Protein AF-A0AAW1GST8-F1 (afdb_monomer)

Sequence (208 aa):
MKLRLVRNPSISDKSVLWTASEDQGDGYTFISTTNDDGVVMDASQGYIRDGTIVSINSNVGTETEYWKLSRYGSPYRRLFCRASGRDGFYCVGIQDGKLILTRPVDGDRTQLWCKDSYEIGFVLVHVDTSKLVRYKGVQEQLELVNKPSCLDQSLLWTPSKRDDGILIRTLNNDNVVMDVAKGGIVEGVPVIIGQQSYSMSQTWFFSM

Structure (mmCIF, N/CA/C/O backbone):
data_AF-A0AAW1GST8-F1
#
_entry.id   AF-A0AAW1GST8-F1
#
loop_
_atom_site.group_PDB
_atom_site.id
_atom_site.type_symbol
_atom_site.label_atom_id
_atom_site.label_alt_id
_atom_site.label_comp_id
_atom_site.label_asym_id
_atom_site.label_entity_id
_atom_site.label_seq_id
_atom_site.pdbx_PDB_ins_code
_atom_site.Cartn_x
_atom_site.Cartn_y
_atom_site.Cartn_z
_atom_site.occupancy
_atom_site.B_iso_or_equiv
_atom_site.auth_seq_id
_atom_site.auth_comp_id
_atom_site.auth_asym_id
_atom_site.auth_atom_id
_atom_site.pdbx_PDB_model_num
ATOM 1 N N . MET A 1 1 ? 16.349 -4.196 -32.873 1.00 62.75 1 MET A N 1
ATOM 2 C CA . MET A 1 1 ? 16.448 -5.681 -32.728 1.00 62.75 1 MET A CA 1
ATOM 3 C C . MET A 1 1 ? 15.343 -6.163 -31.782 1.00 62.75 1 MET A C 1
ATOM 5 O O . MET A 1 1 ? 14.893 -5.364 -30.970 1.00 62.75 1 MET A O 1
ATOM 9 N N . LYS A 1 2 ? 14.822 -7.398 -31.904 1.00 67.12 2 LYS A N 1
ATOM 10 C CA . LYS A 1 2 ? 13.701 -7.868 -31.056 1.00 67.12 2 LYS A CA 1
ATOM 11 C C . LYS A 1 2 ? 14.207 -8.593 -29.808 1.00 67.12 2 LYS A C 1
ATOM 13 O O . LYS A 1 2 ? 15.079 -9.452 -29.912 1.00 67.12 2 LYS A O 1
ATOM 18 N N . LEU A 1 3 ? 13.618 -8.265 -28.660 1.00 82.50 3 LEU A N 1
ATOM 19 C CA . LEU A 1 3 ? 13.822 -8.981 -27.403 1.00 82.50 3 LEU A CA 1
ATOM 20 C C . LEU A 1 3 ? 13.270 -10.410 -27.501 1.00 82.50 3 LEU A C 1
ATOM 22 O O . LEU A 1 3 ? 12.277 -10.658 -28.189 1.00 82.50 3 LEU A O 1
ATOM 26 N N . ARG A 1 4 ? 13.902 -11.351 -26.796 1.00 83.25 4 ARG A N 1
ATOM 27 C CA . ARG A 1 4 ? 13.440 -12.741 -26.682 1.00 83.25 4 ARG A CA 1
ATOM 28 C C . ARG A 1 4 ? 13.554 -13.223 -25.245 1.00 83.25 4 ARG A C 1
ATOM 30 O O . ARG A 1 4 ? 14.445 -12.800 -24.516 1.00 83.25 4 ARG A O 1
ATOM 37 N N . LEU A 1 5 ? 12.694 -14.163 -24.869 1.00 82.12 5 LEU A N 1
ATOM 38 C CA . LEU A 1 5 ? 12.820 -14.864 -23.599 1.00 82.12 5 LEU A CA 1
ATOM 39 C C . LEU A 1 5 ? 13.920 -15.928 -23.703 1.00 82.12 5 LEU A C 1
ATOM 41 O O . LEU A 1 5 ? 13.911 -16.743 -24.626 1.00 82.12 5 LEU A O 1
ATOM 45 N N . VAL A 1 6 ? 14.829 -15.946 -22.733 1.00 85.12 6 VAL A N 1
ATOM 46 C CA . VAL A 1 6 ? 15.864 -16.976 -22.589 1.00 85.12 6 VAL A CA 1
ATOM 47 C C . VAL A 1 6 ? 15.597 -17.740 -21.293 1.00 85.12 6 VAL A C 1
ATOM 49 O O . VAL A 1 6 ? 15.391 -17.131 -20.246 1.00 85.12 6 VAL A O 1
ATOM 52 N N . ARG A 1 7 ? 15.556 -19.076 -21.353 1.00 83.06 7 ARG A N 1
ATOM 53 C CA . ARG A 1 7 ? 15.396 -19.939 -20.169 1.00 83.06 7 ARG A CA 1
ATOM 54 C C . ARG A 1 7 ? 16.754 -20.487 -19.745 1.00 83.06 7 ARG A C 1
ATOM 56 O O . ARG A 1 7 ? 17.487 -20.969 -20.599 1.00 83.06 7 ARG A O 1
ATOM 63 N N . ASN A 1 8 ? 17.034 -20.460 -18.440 1.00 83.19 8 ASN A N 1
ATOM 64 C CA . ASN A 1 8 ? 18.279 -20.944 -17.828 1.00 83.19 8 ASN A CA 1
ATOM 65 C C . ASN A 1 8 ? 19.551 -20.442 -18.544 1.00 83.19 8 ASN A C 1
ATOM 67 O O . ASN A 1 8 ? 20.350 -21.265 -18.999 1.00 83.19 8 ASN A O 1
ATOM 71 N N . PRO A 1 9 ? 19.739 -19.114 -18.685 1.00 86.25 9 PRO A N 1
ATOM 72 C CA . PRO A 1 9 ? 20.962 -18.579 -19.271 1.00 86.25 9 PRO A CA 1
ATOM 73 C C . PRO A 1 9 ? 22.175 -18.980 -18.424 1.00 86.25 9 PRO A C 1
ATOM 75 O O . PRO A 1 9 ? 22.091 -19.066 -17.195 1.00 86.25 9 PRO A O 1
ATOM 78 N N . SER A 1 10 ? 23.315 -19.224 -19.072 1.00 87.56 10 SER A N 1
ATOM 79 C CA . SER A 1 10 ? 24.570 -19.380 -18.342 1.00 87.56 10 SER A CA 1
ATOM 80 C C . SER A 1 10 ? 24.963 -18.048 -17.707 1.00 87.56 10 SER A C 1
ATOM 82 O O . SER A 1 10 ? 24.634 -16.979 -18.216 1.00 87.56 10 SER A O 1
ATOM 84 N N . ILE A 1 11 ? 25.747 -18.094 -16.629 1.00 75.44 11 ILE A N 1
ATOM 85 C CA . ILE A 1 11 ? 26.262 -16.877 -15.978 1.00 75.44 11 ILE A CA 1
ATOM 86 C C . ILE A 1 11 ? 27.151 -16.023 -16.907 1.00 75.44 11 ILE A C 1
ATOM 88 O O . ILE A 1 11 ? 27.398 -14.853 -16.638 1.00 75.44 11 ILE A O 1
ATOM 92 N N . SER A 1 12 ? 27.632 -16.608 -18.005 1.00 84.69 12 SER A N 1
ATOM 93 C CA . SER A 1 12 ? 28.431 -15.950 -19.040 1.00 84.69 12 SER A CA 1
ATOM 94 C C . SER A 1 12 ? 27.608 -15.325 -20.175 1.00 84.69 12 SER A C 1
ATOM 96 O O . SER A 1 12 ? 28.189 -14.637 -21.016 1.00 84.69 12 SER A O 1
ATOM 98 N N . ASP A 1 13 ? 26.293 -15.557 -20.239 1.00 85.56 13 ASP A N 1
ATOM 99 C CA . ASP A 1 13 ? 25.442 -15.004 -21.294 1.00 85.56 13 ASP A CA 1
ATOM 100 C C . ASP A 1 13 ? 25.151 -13.523 -21.022 1.00 85.56 13 ASP A C 1
ATOM 102 O O . ASP A 1 13 ? 24.239 -13.157 -20.284 1.00 85.56 13 ASP A O 1
ATOM 106 N N . LYS A 1 14 ? 25.938 -12.642 -21.640 1.00 85.12 14 LYS A N 1
ATOM 107 C CA . LYS A 1 14 ? 25.762 -11.192 -21.496 1.00 85.12 14 LYS A CA 1
ATOM 108 C C . LYS A 1 14 ? 24.481 -10.665 -22.150 1.00 85.12 14 LYS A C 1
ATOM 110 O O . LYS A 1 14 ? 24.062 -9.565 -21.811 1.00 85.12 14 LYS A O 1
ATOM 115 N N . SER A 1 15 ? 23.824 -11.430 -23.030 1.00 85.19 15 SER A N 1
ATOM 116 C CA . SER A 1 15 ? 22.594 -10.980 -23.705 1.00 85.19 15 SER A CA 1
ATOM 117 C C . SER A 1 15 ? 21.381 -10.876 -22.771 1.00 85.19 15 SER A C 1
ATOM 119 O O . SER A 1 15 ? 20.362 -10.293 -23.139 1.00 85.19 15 SER A O 1
ATOM 121 N N . VAL A 1 16 ? 21.489 -11.422 -21.553 1.00 87.19 16 VAL A N 1
ATOM 122 C CA . VAL A 1 16 ? 20.482 -11.297 -20.488 1.00 87.19 16 VAL A CA 1
ATOM 123 C C . VAL A 1 16 ? 20.881 -10.308 -19.387 1.00 87.19 16 VAL A C 1
ATOM 125 O O . VAL A 1 16 ? 20.126 -10.133 -18.432 1.00 87.19 16 VAL A O 1
ATOM 128 N N . LEU A 1 17 ? 22.050 -9.670 -19.496 1.00 89.38 17 LEU A N 1
ATOM 129 C CA . LEU A 1 17 ? 22.547 -8.701 -18.522 1.00 89.38 17 LEU A CA 1
ATOM 130 C C . LEU A 1 17 ? 22.254 -7.273 -18.986 1.00 89.38 17 LEU A C 1
ATOM 132 O O . LEU A 1 17 ? 22.573 -6.890 -20.114 1.00 89.38 17 LEU A O 1
ATOM 136 N N . TRP A 1 18 ? 21.706 -6.478 -18.070 1.00 92.12 18 TRP A N 1
ATOM 137 C CA . TRP A 1 18 ? 21.264 -5.107 -18.305 1.00 92.12 18 TRP A CA 1
ATOM 138 C C . TRP A 1 18 ? 21.830 -4.184 -17.235 1.00 92.12 18 TRP A C 1
ATOM 140 O O . TRP A 1 18 ? 22.068 -4.613 -16.104 1.00 92.12 18 TRP A O 1
ATOM 150 N N . THR A 1 19 ? 22.007 -2.916 -17.582 1.00 92.69 19 THR A N 1
ATOM 151 C CA . THR A 1 19 ? 22.361 -1.858 -16.635 1.00 92.69 19 THR A CA 1
ATOM 152 C C . THR A 1 19 ? 21.308 -0.760 -16.669 1.00 92.69 19 THR A C 1
ATOM 154 O O . THR A 1 19 ? 20.685 -0.533 -17.705 1.00 92.69 19 THR A O 1
ATOM 157 N N . ALA A 1 20 ? 21.100 -0.092 -15.540 1.00 93.19 20 ALA A N 1
ATOM 158 C CA . ALA A 1 20 ? 20.265 1.099 -15.457 1.00 93.19 20 ALA A CA 1
ATOM 159 C C . ALA A 1 20 ? 21.170 2.322 -15.280 1.00 93.19 20 ALA A C 1
ATOM 161 O O . ALA A 1 20 ? 22.132 2.262 -14.510 1.00 93.19 20 ALA A O 1
ATOM 162 N N . SER A 1 21 ? 20.884 3.415 -15.987 1.00 91.38 21 SER A N 1
ATOM 163 C CA . SER A 1 21 ? 21.568 4.690 -15.761 1.00 91.38 21 SER A CA 1
ATOM 164 C C . SER A 1 21 ? 21.189 5.296 -14.407 1.00 91.38 21 SER A C 1
ATOM 166 O O . SER A 1 21 ? 20.233 4.868 -13.751 1.00 91.38 21 SER A O 1
ATOM 168 N N . GLU A 1 22 ? 21.885 6.365 -14.023 1.00 90.88 22 GLU A N 1
ATOM 169 C CA . GLU A 1 22 ? 21.386 7.275 -12.990 1.00 90.88 22 GLU A CA 1
ATOM 170 C C . GLU A 1 22 ? 20.006 7.838 -13.375 1.00 90.88 22 GLU A C 1
ATOM 172 O O . GLU A 1 22 ? 19.602 7.790 -14.546 1.00 90.88 22 GLU A O 1
ATOM 177 N N . ASP A 1 23 ? 19.284 8.356 -12.382 1.00 85.06 23 ASP A N 1
ATOM 178 C CA . ASP A 1 23 ? 17.999 9.024 -12.591 1.00 85.06 23 ASP A CA 1
ATOM 179 C C . ASP A 1 23 ? 18.181 10.228 -13.526 1.00 85.06 23 ASP A C 1
ATOM 181 O O . ASP A 1 23 ? 19.033 11.086 -13.302 1.00 85.06 23 ASP A O 1
ATOM 185 N N . GLN A 1 24 ? 17.391 10.261 -14.593 1.00 87.69 24 GLN A N 1
ATOM 186 C CA . GLN A 1 24 ? 17.378 11.323 -15.595 1.00 87.69 24 GLN A CA 1
ATOM 187 C C . GLN A 1 24 ? 16.329 12.404 -15.276 1.00 87.69 24 GL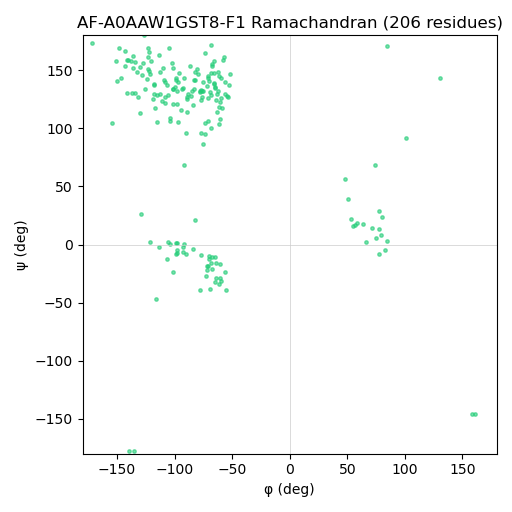N A C 1
ATOM 189 O O . GLN A 1 24 ? 16.225 13.391 -16.002 1.00 87.69 24 GLN A O 1
ATOM 194 N N . GLY A 1 25 ? 15.557 12.223 -14.198 1.00 72.25 25 GLY A N 1
ATOM 195 C CA . GLY A 1 25 ? 14.471 13.095 -13.761 1.00 72.25 25 GLY A CA 1
ATOM 196 C C . GLY A 1 25 ? 13.198 12.299 -13.470 1.00 72.25 25 GLY A C 1
ATOM 197 O O . GLY A 1 25 ? 12.877 11.331 -14.157 1.00 72.25 25 GLY A O 1
ATOM 198 N N . ASP A 1 26 ? 12.453 12.707 -12.438 1.00 73.75 26 ASP A N 1
ATOM 199 C CA . ASP A 1 26 ? 11.170 12.110 -12.033 1.00 73.75 26 ASP A CA 1
ATOM 200 C C . ASP A 1 26 ? 11.191 10.580 -11.796 1.00 73.75 26 ASP A C 1
ATOM 202 O O . ASP A 1 26 ? 10.142 9.913 -11.788 1.00 73.75 26 ASP A O 1
ATOM 206 N N . GLY A 1 27 ? 12.370 10.003 -11.533 1.00 77.19 27 GLY A N 1
ATOM 207 C CA . GLY A 1 27 ? 12.57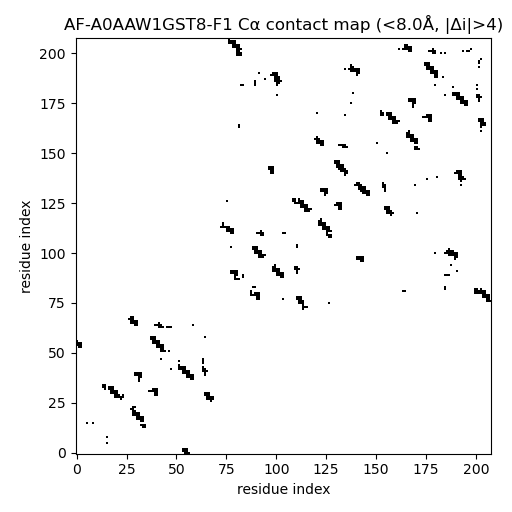4 8.574 -11.307 1.00 77.19 27 GLY A CA 1
ATOM 208 C C . GLY A 1 27 ? 12.631 7.737 -12.587 1.00 77.19 27 GLY A C 1
ATOM 209 O O . GLY A 1 27 ? 12.314 6.545 -12.530 1.00 77.19 27 GLY A O 1
ATOM 210 N N . TYR A 1 28 ? 12.969 8.344 -13.725 1.00 88.31 28 TYR A N 1
ATOM 211 C CA . TYR A 1 28 ? 13.160 7.662 -15.004 1.00 88.31 28 TYR A CA 1
ATOM 212 C C . TYR A 1 28 ? 14.642 7.398 -15.286 1.00 88.31 28 TYR A C 1
ATOM 214 O O . TYR A 1 28 ? 15.510 8.211 -14.993 1.00 88.31 28 TYR A O 1
ATOM 222 N N . THR A 1 29 ? 14.939 6.252 -15.891 1.00 93.75 29 THR A N 1
ATOM 223 C CA . THR A 1 29 ? 16.300 5.803 -16.210 1.00 93.75 29 THR A CA 1
ATOM 224 C C . THR A 1 29 ? 16.350 5.176 -17.603 1.00 93.75 29 THR A C 1
ATOM 226 O O . THR A 1 29 ? 15.331 4.700 -18.111 1.00 93.75 29 THR A O 1
ATOM 229 N N . PHE A 1 30 ? 17.532 5.138 -18.216 1.00 94.31 30 PHE A N 1
ATOM 230 C CA . PHE A 1 30 ? 17.790 4.303 -19.385 1.00 94.31 30 PHE A CA 1
ATOM 231 C C . PHE A 1 30 ? 18.120 2.881 -18.938 1.00 94.31 30 PHE A C 1
ATOM 233 O O . PHE A 1 30 ? 18.952 2.681 -18.054 1.00 94.31 30 PHE A O 1
ATOM 240 N N . ILE A 1 31 ? 17.512 1.885 -19.582 1.00 94.62 31 ILE A N 1
ATOM 241 C CA . ILE A 1 31 ? 17.868 0.474 -19.395 1.00 94.62 31 ILE A CA 1
ATOM 242 C C . ILE A 1 31 ? 18.678 0.034 -20.613 1.00 94.62 31 ILE A C 1
ATOM 244 O O . ILE A 1 31 ? 18.128 -0.106 -21.704 1.00 94.62 31 ILE A O 1
ATOM 248 N N . SER A 1 32 ? 19.976 -0.188 -20.433 1.00 93.50 32 SER A N 1
ATOM 249 C CA . SER A 1 32 ? 20.917 -0.475 -21.520 1.00 93.50 32 SER A CA 1
ATOM 250 C C . SER A 1 32 ? 21.396 -1.916 -21.493 1.00 93.50 32 SER A C 1
ATOM 252 O O . SER A 1 32 ? 21.496 -2.545 -20.434 1.00 93.50 32 SER A O 1
ATOM 254 N N . THR A 1 33 ? 21.738 -2.433 -22.669 1.00 90.94 33 THR A N 1
ATOM 255 C CA . THR A 1 33 ? 22.447 -3.712 -22.763 1.00 90.94 33 THR A CA 1
ATOM 256 C C . THR A 1 33 ? 23.860 -3.571 -22.188 1.00 90.94 33 THR A C 1
ATOM 258 O O . THR A 1 33 ? 24.424 -2.480 -22.182 1.00 90.94 33 THR A O 1
ATOM 261 N N . THR A 1 34 ? 24.446 -4.662 -21.694 1.00 88.88 34 THR A N 1
ATOM 262 C CA . THR A 1 34 ? 25.837 -4.649 -21.184 1.00 88.88 34 THR A CA 1
ATOM 263 C C . THR A 1 34 ? 26.879 -5.039 -22.232 1.00 88.88 34 THR A C 1
ATOM 265 O O . THR A 1 34 ? 28.077 -5.018 -21.952 1.00 88.88 34 THR A O 1
ATOM 268 N N . ASN A 1 35 ? 26.436 -5.469 -23.413 1.00 85.25 35 ASN A N 1
ATOM 269 C CA . ASN A 1 35 ? 27.297 -5.950 -24.487 1.00 85.25 35 ASN A CA 1
ATOM 270 C C . ASN A 1 35 ? 27.516 -4.912 -25.594 1.00 85.25 35 ASN A C 1
ATOM 272 O O . ASN A 1 35 ? 28.536 -5.013 -26.267 1.00 85.25 35 ASN A O 1
ATOM 276 N N . ASP A 1 36 ? 26.606 -3.946 -25.755 1.00 85.88 36 ASP A N 1
ATOM 277 C CA . ASP A 1 36 ? 26.692 -2.897 -26.771 1.00 85.88 36 ASP A CA 1
ATOM 278 C C . ASP A 1 36 ? 26.472 -1.510 -26.146 1.00 85.88 36 ASP A C 1
ATOM 280 O O . ASP A 1 36 ? 25.372 -1.171 -25.690 1.00 85.88 36 ASP A O 1
ATOM 284 N N . ASP A 1 37 ? 27.526 -0.693 -26.153 1.00 84.75 37 ASP A N 1
ATOM 285 C CA . ASP A 1 37 ? 27.471 0.684 -25.668 1.00 84.75 37 ASP A CA 1
ATOM 286 C C . ASP A 1 37 ? 26.547 1.531 -26.552 1.00 84.75 37 ASP A C 1
ATOM 288 O O . ASP A 1 37 ? 26.588 1.473 -27.782 1.00 84.75 37 ASP A O 1
ATOM 292 N N . GLY A 1 38 ? 25.701 2.344 -25.918 1.00 87.38 38 GLY A N 1
ATOM 293 C CA . GLY A 1 38 ? 24.756 3.205 -26.629 1.00 87.38 38 GLY A CA 1
ATOM 294 C C . GLY A 1 38 ? 23.522 2.482 -27.177 1.00 87.38 38 GLY A C 1
ATOM 295 O O . GLY A 1 38 ? 22.804 3.077 -27.975 1.00 87.38 38 GLY A O 1
ATOM 296 N N . VAL A 1 39 ? 23.244 1.241 -26.759 1.00 91.81 39 VAL A N 1
ATOM 297 C CA . VAL A 1 39 ? 22.006 0.515 -27.094 1.00 91.81 39 VAL A CA 1
ATOM 298 C C . VAL A 1 39 ? 21.098 0.398 -25.864 1.00 91.81 39 VAL A C 1
ATOM 300 O O . VAL A 1 39 ? 21.485 -0.181 -24.845 1.00 91.81 39 VAL A O 1
ATOM 303 N N . VAL A 1 40 ? 19.873 0.920 -25.977 1.00 93.50 40 VAL A N 1
ATOM 304 C CA . VAL A 1 40 ? 18.879 1.025 -24.894 1.00 93.50 40 VAL A CA 1
ATOM 305 C C . VAL A 1 40 ? 17.584 0.290 -25.221 1.00 93.50 40 VAL A C 1
ATOM 307 O O . VAL A 1 40 ? 17.263 0.029 -26.382 1.00 93.50 40 VAL A O 1
ATOM 310 N N . MET A 1 41 ? 16.840 -0.056 -24.174 1.00 93.19 41 MET A N 1
ATOM 311 C CA . MET A 1 41 ? 15.467 -0.532 -24.254 1.00 93.19 41 MET A CA 1
ATOM 312 C C . MET A 1 41 ? 14.541 0.607 -24.689 1.00 93.19 41 MET A C 1
ATOM 314 O O . MET A 1 41 ? 14.566 1.689 -24.113 1.00 93.19 41 MET A O 1
ATOM 318 N N . ASP A 1 42 ? 13.691 0.335 -25.673 1.00 92.44 42 ASP A N 1
ATOM 319 C CA . ASP A 1 42 ? 12.863 1.339 -26.340 1.00 92.44 42 ASP A CA 1
ATOM 320 C C . ASP A 1 42 ? 11.466 0.773 -26.638 1.00 92.44 42 ASP A C 1
ATOM 322 O O . ASP A 1 42 ? 11.321 -0.331 -27.192 1.00 92.44 42 ASP A O 1
ATOM 326 N N . ALA A 1 43 ? 10.431 1.528 -26.268 1.00 90.69 43 ALA A N 1
ATOM 327 C CA . ALA A 1 43 ? 9.060 1.290 -26.698 1.00 90.69 43 ALA A CA 1
ATOM 328 C C . ALA A 1 43 ? 8.900 1.703 -28.175 1.00 90.69 43 ALA A C 1
ATOM 330 O O . ALA A 1 43 ? 8.656 2.858 -28.514 1.00 90.69 43 ALA A O 1
ATOM 331 N N . SER A 1 44 ? 9.041 0.718 -29.064 1.00 80.44 44 SER A N 1
ATOM 332 C CA . SER A 1 44 ? 9.241 0.937 -30.499 1.00 80.44 44 SER A CA 1
ATOM 333 C C . SER A 1 44 ? 8.138 1.740 -31.203 1.00 80.44 44 SER A C 1
ATOM 335 O O . SER A 1 44 ? 6.974 1.735 -30.813 1.00 80.44 44 SER A O 1
ATOM 337 N N . GLN A 1 45 ? 8.516 2.318 -32.351 1.00 69.94 45 GLN A N 1
ATOM 338 C CA . GLN A 1 45 ? 7.672 3.057 -33.306 1.00 69.94 45 GLN A CA 1
ATOM 339 C C . GLN A 1 45 ? 7.330 4.507 -32.936 1.00 69.94 45 GLN A C 1
ATOM 341 O O . GLN A 1 45 ? 6.559 5.134 -33.659 1.00 69.94 45 GLN A O 1
ATOM 346 N N . GLY A 1 46 ? 7.937 5.072 -31.888 1.00 66.44 46 GLY A N 1
ATOM 347 C CA . GLY A 1 46 ? 7.823 6.503 -31.582 1.00 66.44 46 GLY A CA 1
ATOM 348 C C . GLY A 1 46 ? 6.448 6.932 -31.059 1.00 66.44 46 GLY A C 1
ATOM 349 O O . GLY A 1 46 ? 6.145 8.121 -31.033 1.00 66.44 46 GLY A O 1
ATOM 350 N N . TYR A 1 47 ? 5.603 5.978 -30.658 1.00 71.94 47 TYR A N 1
ATOM 351 C CA . TYR A 1 47 ? 4.353 6.238 -29.951 1.00 71.94 47 TYR A CA 1
ATOM 352 C C . TYR A 1 47 ? 4.001 5.065 -29.025 1.00 71.94 47 TYR A C 1
ATOM 354 O O . TYR A 1 47 ? 4.160 3.889 -29.367 1.00 71.94 47 TYR A O 1
ATOM 362 N N . ILE A 1 48 ? 3.492 5.390 -27.837 1.00 83.94 48 ILE A N 1
ATOM 363 C CA . ILE A 1 48 ? 3.157 4.415 -26.794 1.00 83.94 48 ILE A CA 1
ATOM 364 C C . ILE A 1 48 ? 1.645 4.181 -26.800 1.00 83.94 48 ILE A C 1
ATOM 366 O O . ILE A 1 48 ? 0.861 5.111 -26.614 1.00 83.94 48 ILE A O 1
ATOM 370 N N . ARG A 1 49 ? 1.230 2.931 -27.017 1.00 84.00 49 ARG A N 1
ATOM 371 C CA . ARG A 1 49 ? -0.154 2.462 -26.885 1.00 84.00 49 ARG A CA 1
ATOM 372 C C . ARG A 1 49 ? -0.180 1.001 -26.444 1.00 84.00 49 ARG A C 1
ATOM 374 O O . ARG A 1 49 ? 0.838 0.311 -26.496 1.00 84.00 49 ARG A O 1
ATOM 381 N N . ASP A 1 50 ? -1.355 0.509 -26.071 1.00 84.31 50 ASP A N 1
ATOM 382 C CA . ASP A 1 50 ? -1.541 -0.908 -25.768 1.00 84.31 50 ASP A CA 1
ATOM 383 C C . ASP A 1 50 ? -1.071 -1.781 -26.942 1.00 84.31 50 ASP A C 1
ATOM 385 O O . ASP A 1 50 ? -1.448 -1.576 -28.099 1.00 84.31 50 ASP A O 1
ATOM 389 N N . GLY A 1 51 ? -0.202 -2.745 -26.634 1.00 85.62 51 GLY A N 1
ATOM 390 C CA . GLY A 1 51 ? 0.426 -3.618 -27.625 1.00 85.62 51 GLY A CA 1
ATOM 391 C C . GLY A 1 51 ? 1.678 -3.050 -28.306 1.00 85.62 51 GLY A C 1
ATOM 392 O O . GLY A 1 51 ? 2.228 -3.730 -29.175 1.00 85.62 51 GLY A O 1
ATOM 393 N N . THR A 1 52 ? 2.163 -1.857 -27.932 1.00 89.06 52 THR A N 1
ATOM 394 C CA . THR A 1 52 ? 3.475 -1.365 -28.389 1.00 89.06 52 THR A CA 1
ATOM 395 C C . THR A 1 52 ? 4.567 -2.375 -28.023 1.00 89.06 52 THR A C 1
ATOM 397 O O . THR A 1 52 ? 4.673 -2.838 -26.887 1.00 89.06 52 THR A O 1
ATOM 400 N N . ILE A 1 53 ? 5.382 -2.741 -29.013 1.00 88.88 53 ILE A N 1
ATOM 401 C CA . ILE A 1 53 ? 6.454 -3.725 -28.848 1.00 88.88 53 ILE A CA 1
ATOM 402 C C . ILE A 1 53 ? 7.642 -3.057 -28.157 1.00 88.88 53 ILE A C 1
ATOM 404 O O . ILE A 1 53 ? 8.106 -2.007 -28.598 1.00 88.88 53 ILE A O 1
ATOM 408 N N . VAL A 1 54 ? 8.188 -3.708 -27.133 1.00 91.44 54 VAL A N 1
ATOM 409 C CA . VAL A 1 54 ? 9.463 -3.315 -26.524 1.00 91.44 54 VAL A CA 1
ATOM 410 C C . VAL A 1 54 ? 10.618 -3.935 -27.310 1.00 91.44 54 VAL A C 1
ATOM 412 O O . VAL A 1 54 ? 10.606 -5.126 -27.641 1.00 91.44 54 VAL A O 1
ATOM 415 N N . SER A 1 55 ? 11.613 -3.123 -27.640 1.00 91.44 55 SER A N 1
ATOM 416 C CA . SER A 1 55 ? 12.766 -3.501 -28.455 1.00 91.44 55 SER A CA 1
ATOM 417 C C . SER A 1 55 ? 14.056 -2.894 -27.904 1.00 91.44 55 SER A C 1
ATOM 419 O O . SER A 1 55 ? 14.029 -2.244 -26.864 1.00 91.44 55 SER A O 1
ATOM 421 N N . ILE A 1 56 ? 15.178 -3.130 -28.585 1.00 90.69 56 ILE A N 1
ATOM 422 C CA . ILE A 1 56 ? 16.425 -2.395 -28.345 1.00 90.69 56 ILE A CA 1
ATOM 423 C C . ILE A 1 56 ? 16.836 -1.617 -29.591 1.00 90.69 56 ILE A C 1
ATOM 425 O O . ILE A 1 56 ? 16.767 -2.174 -30.700 1.00 90.69 56 ILE A O 1
ATOM 429 N N . ASN A 1 57 ? 17.278 -0.376 -29.384 1.00 90.25 57 ASN A N 1
ATOM 430 C CA . ASN A 1 57 ? 17.712 0.572 -30.411 1.00 90.25 57 ASN A CA 1
ATOM 431 C C . ASN A 1 57 ? 18.898 1.415 -29.921 1.00 90.25 57 ASN A C 1
ATOM 433 O O . ASN A 1 57 ? 19.229 1.414 -28.736 1.00 90.25 57 ASN A O 1
ATOM 437 N N . SER A 1 58 ? 19.556 2.110 -30.850 1.00 91.69 58 SER A N 1
ATOM 438 C CA . SER A 1 58 ? 20.562 3.116 -30.508 1.00 91.69 58 SER A CA 1
ATOM 439 C C . SER A 1 58 ? 19.919 4.241 -29.708 1.00 91.69 58 SER A C 1
ATOM 441 O O . SER A 1 58 ? 18.895 4.762 -30.135 1.00 91.69 58 SER A O 1
ATOM 443 N N . ASN A 1 59 ? 20.550 4.614 -28.598 1.00 88.12 59 ASN A N 1
ATOM 444 C CA . ASN A 1 59 ? 20.078 5.667 -27.715 1.00 88.12 59 ASN A CA 1
ATOM 445 C C . ASN A 1 59 ? 20.061 7.011 -28.449 1.00 88.12 59 ASN A C 1
ATOM 447 O O . ASN A 1 59 ? 21.118 7.533 -28.817 1.00 88.12 59 ASN A O 1
ATOM 451 N N . VAL A 1 60 ? 18.864 7.556 -28.653 1.00 87.94 60 VAL A N 1
ATOM 452 C CA . VAL A 1 60 ? 18.646 8.864 -29.289 1.00 87.94 60 VAL A CA 1
ATOM 453 C C . VAL A 1 60 ? 18.057 9.905 -28.330 1.00 87.94 60 VAL A C 1
ATOM 455 O O . VAL A 1 60 ? 17.912 11.064 -28.718 1.00 87.94 60 VAL A O 1
ATOM 458 N N . GLY A 1 61 ? 17.777 9.531 -27.077 1.00 84.75 61 GLY A N 1
ATOM 459 C CA . GLY A 1 61 ? 17.297 10.421 -26.015 1.00 84.75 61 GLY A CA 1
ATOM 460 C C . GLY A 1 61 ? 15.812 10.783 -26.117 1.00 84.75 61 GLY A C 1
ATOM 461 O O . GLY A 1 61 ? 15.407 11.872 -25.720 1.00 84.75 61 GLY A O 1
ATOM 462 N N . THR A 1 62 ? 14.998 9.906 -26.693 1.00 89.44 62 THR A N 1
ATOM 463 C CA . THR A 1 62 ? 13.550 10.078 -26.862 1.00 89.44 62 THR A CA 1
ATOM 464 C C . THR A 1 62 ? 12.768 9.600 -25.642 1.00 89.44 62 THR A C 1
ATOM 466 O O . THR A 1 62 ? 13.189 8.687 -24.939 1.00 89.44 62 THR A O 1
ATOM 469 N N . GLU A 1 63 ? 11.575 10.163 -25.418 1.00 88.75 63 GLU A N 1
ATOM 470 C CA . GLU A 1 63 ? 10.704 9.806 -24.282 1.00 88.75 63 GLU A CA 1
ATOM 471 C C . GLU A 1 63 ? 10.353 8.304 -24.209 1.00 88.75 63 GLU A C 1
ATOM 473 O O . GLU A 1 63 ? 10.069 7.793 -23.129 1.00 88.75 63 GLU A O 1
ATOM 478 N N . THR A 1 64 ? 10.409 7.568 -25.327 1.00 90.94 64 THR A N 1
ATOM 479 C CA . THR A 1 64 ? 10.114 6.123 -25.388 1.00 90.94 64 THR A CA 1
ATOM 480 C C . THR A 1 64 ? 11.240 5.228 -24.863 1.00 90.94 64 THR A C 1
ATOM 482 O O . THR A 1 64 ? 11.033 4.023 -24.693 1.00 90.94 64 THR A O 1
ATOM 485 N N . GLU A 1 65 ? 12.413 5.800 -24.582 1.00 92.75 65 GLU A N 1
ATOM 486 C CA . GLU A 1 65 ? 13.597 5.108 -24.055 1.00 92.75 65 GLU A CA 1
ATOM 487 C C . GLU A 1 65 ? 13.734 5.246 -22.528 1.00 92.75 65 GLU A C 1
ATOM 489 O O . GLU A 1 65 ? 14.581 4.593 -21.913 1.00 92.75 65 GLU A O 1
ATOM 494 N N . TYR A 1 66 ? 12.893 6.076 -21.904 1.00 91.94 66 TYR A N 1
ATOM 495 C CA . TYR A 1 66 ? 12.892 6.306 -20.464 1.00 91.94 66 TYR A CA 1
ATOM 496 C C . TYR A 1 66 ? 11.982 5.308 -19.755 1.00 91.94 66 TYR A C 1
ATOM 498 O O . TYR A 1 66 ? 10.782 5.212 -20.018 1.00 91.94 66 TYR A O 1
ATOM 506 N N . TRP A 1 67 ? 12.541 4.602 -18.777 1.00 91.38 67 TRP A N 1
ATOM 507 C CA . TRP A 1 67 ? 11.827 3.592 -18.008 1.00 91.38 67 TRP A CA 1
ATOM 508 C C . TRP A 1 67 ? 11.776 3.968 -16.541 1.00 91.38 67 TRP A C 1
ATOM 510 O O . TRP A 1 67 ? 12.773 4.365 -15.943 1.00 91.38 67 TRP A O 1
ATOM 520 N N . LYS A 1 68 ? 10.613 3.765 -15.929 1.00 87.38 68 LYS A N 1
ATOM 521 C CA . LYS A 1 68 ? 10.462 3.838 -14.481 1.00 87.38 68 LYS A CA 1
ATOM 522 C C . LYS A 1 68 ? 10.368 2.433 -13.915 1.00 87.38 68 LYS A C 1
ATOM 524 O O . LYS A 1 68 ? 9.340 1.766 -14.034 1.00 87.38 68 LYS A O 1
ATOM 529 N N . LEU A 1 69 ? 11.441 1.988 -13.270 1.00 80.12 69 LEU A N 1
ATOM 530 C CA . LEU A 1 69 ? 11.447 0.736 -12.520 1.00 80.12 69 LEU A CA 1
ATOM 531 C C . LEU A 1 69 ? 10.701 0.943 -11.202 1.00 80.12 69 LEU A C 1
ATOM 533 O O . LEU A 1 69 ? 11.277 1.270 -10.167 1.00 80.12 69 LEU A O 1
ATOM 537 N N . SER A 1 70 ? 9.386 0.764 -11.240 1.00 68.44 70 SER A N 1
ATOM 538 C CA . SER A 1 70 ? 8.607 0.668 -10.014 1.00 68.44 70 SER A CA 1
ATOM 539 C C . SER A 1 70 ? 8.825 -0.712 -9.400 1.00 68.44 70 SER A C 1
ATOM 541 O O . SER A 1 70 ? 8.729 -1.732 -10.087 1.00 68.44 70 SER A O 1
ATOM 543 N N . ARG A 1 71 ? 9.111 -0.763 -8.095 1.00 58.91 71 ARG A N 1
ATOM 544 C CA . ARG A 1 71 ? 9.061 -2.023 -7.353 1.00 58.91 71 ARG A CA 1
ATOM 545 C C . ARG A 1 71 ? 7.629 -2.539 -7.420 1.00 58.91 71 ARG A C 1
ATOM 547 O O . ARG A 1 71 ? 6.754 -2.052 -6.707 1.00 58.91 71 ARG A O 1
ATOM 554 N N . TYR A 1 72 ? 7.393 -3.538 -8.260 1.00 41.69 72 TYR A N 1
ATOM 555 C CA . TYR A 1 72 ? 6.150 -4.285 -8.205 1.00 41.69 72 TYR A CA 1
ATOM 556 C C . TYR A 1 72 ? 6.156 -5.080 -6.896 1.00 41.69 72 TYR A C 1
ATOM 558 O O . TYR A 1 72 ? 6.845 -6.089 -6.770 1.00 41.69 72 TYR A O 1
ATOM 566 N N . GLY A 1 73 ? 5.447 -4.575 -5.890 1.00 46.28 73 GLY A N 1
ATOM 567 C CA . GLY A 1 73 ? 5.277 -5.258 -4.616 1.00 46.28 73 GLY A CA 1
ATOM 568 C C . GLY A 1 73 ? 6.176 -4.758 -3.480 1.00 46.28 73 GLY A C 1
ATOM 569 O O . GLY A 1 73 ? 7.200 -5.353 -3.154 1.00 46.28 73 GLY A O 1
ATOM 570 N N . SER A 1 74 ? 5.666 -3.801 -2.707 1.00 52.31 74 SER A N 1
ATOM 571 C CA . SER A 1 74 ? 5.419 -4.176 -1.309 1.00 52.31 74 SER A CA 1
ATOM 572 C C . SER A 1 74 ? 4.416 -5.329 -1.394 1.00 52.31 74 SER A C 1
ATOM 574 O O . SER A 1 74 ? 3.411 -5.125 -2.082 1.00 52.31 74 SER A O 1
ATOM 576 N N . PRO A 1 75 ? 4.673 -6.541 -0.862 1.00 70.62 75 PRO A N 1
ATOM 577 C CA . PRO A 1 75 ? 3.818 -7.680 -1.185 1.00 70.62 75 PRO A CA 1
ATOM 578 C C . PRO A 1 75 ? 2.368 -7.312 -0.912 1.00 70.62 75 PRO A C 1
ATOM 580 O O . PRO A 1 75 ? 2.090 -6.624 0.073 1.00 70.62 75 PRO A O 1
ATOM 583 N N . TYR A 1 76 ? 1.477 -7.688 -1.825 1.00 81.88 76 TYR A N 1
ATOM 584 C CA . TYR A 1 76 ? 0.054 -7.487 -1.630 1.00 81.88 76 TYR A CA 1
ATOM 585 C C . TYR A 1 76 ? -0.343 -8.255 -0.385 1.00 81.88 76 TYR A C 1
ATOM 587 O O . TYR A 1 76 ? -0.308 -9.484 -0.359 1.00 81.88 76 TYR A O 1
ATOM 595 N N . ARG A 1 77 ? -0.628 -7.512 0.674 1.00 89.25 77 ARG A N 1
ATOM 596 C CA . ARG A 1 77 ? -0.850 -8.065 2.000 1.00 89.25 77 ARG A CA 1
ATOM 597 C C . ARG A 1 77 ? -2.238 -7.673 2.456 1.00 89.25 77 ARG A C 1
ATOM 599 O O . ARG A 1 77 ? -2.722 -6.580 2.159 1.00 89.25 77 ARG A O 1
ATOM 606 N N . ARG A 1 78 ? -2.863 -8.558 3.221 1.00 93.25 78 ARG A N 1
ATOM 607 C CA . ARG A 1 78 ? -4.039 -8.178 4.003 1.00 93.25 78 ARG A CA 1
ATOM 608 C C . ARG A 1 78 ? -3.568 -7.368 5.203 1.00 93.25 78 ARG A C 1
ATOM 610 O O . ARG A 1 78 ? -2.546 -7.700 5.803 1.00 93.25 78 ARG A O 1
ATOM 617 N N . LEU A 1 79 ? -4.300 -6.312 5.537 1.00 95.19 79 LEU A N 1
ATOM 618 C CA . LEU A 1 79 ? -4.066 -5.513 6.737 1.00 95.19 79 LEU A CA 1
ATOM 619 C C . LEU A 1 79 ? -5.026 -5.993 7.827 1.00 95.19 79 LEU A C 1
ATOM 621 O O . LEU A 1 79 ? -6.218 -5.725 7.751 1.00 95.19 79 LEU A O 1
ATOM 625 N N . PHE A 1 80 ? -4.532 -6.730 8.812 1.00 94.25 80 PHE A N 1
ATOM 626 C CA . PHE A 1 80 ? -5.343 -7.302 9.882 1.00 94.25 80 PHE A CA 1
ATOM 627 C C . PHE A 1 80 ? -5.429 -6.379 11.090 1.00 94.25 80 PHE A C 1
ATOM 629 O O . PHE A 1 80 ? -4.449 -5.731 11.461 1.00 94.25 80 PHE A O 1
ATOM 636 N N . CYS A 1 81 ? -6.598 -6.363 11.732 1.00 92.94 81 CYS A N 1
ATOM 637 C CA . CYS A 1 81 ? -6.779 -5.709 13.023 1.00 92.94 81 CYS A CA 1
ATOM 638 C C . CYS A 1 81 ? -6.400 -6.677 14.148 1.00 92.94 81 CYS A C 1
ATOM 640 O O . CYS A 1 81 ? -6.945 -7.777 14.243 1.00 92.94 81 CYS A O 1
ATOM 642 N N . ARG A 1 82 ? -5.522 -6.265 15.061 1.00 91.31 82 ARG A N 1
ATOM 643 C CA . ARG A 1 82 ? -5.049 -7.100 16.172 1.00 91.31 82 ARG A CA 1
ATOM 644 C C . ARG A 1 82 ? -6.146 -7.491 17.160 1.00 91.31 82 ARG A C 1
ATOM 646 O O . ARG A 1 82 ? -6.070 -8.564 17.767 1.00 91.31 82 ARG A O 1
ATOM 653 N N . ALA A 1 83 ? -7.175 -6.660 17.314 1.00 88.69 83 ALA A N 1
ATOM 654 C CA . ALA A 1 83 ? -8.344 -6.989 18.125 1.00 88.69 83 ALA A CA 1
ATOM 655 C C . ALA A 1 83 ? -9.147 -8.181 17.569 1.00 88.69 83 ALA A C 1
ATOM 657 O O . ALA A 1 83 ? -9.890 -8.807 18.318 1.00 88.69 83 ALA A O 1
ATOM 658 N N . SER A 1 84 ? -8.929 -8.567 16.305 1.00 84.44 84 SER A N 1
ATOM 659 C CA . SER A 1 84 ? -9.449 -9.806 15.711 1.00 84.44 84 SER A CA 1
ATOM 660 C C . SER A 1 84 ? -8.609 -11.050 16.027 1.00 84.44 84 SER A C 1
ATOM 662 O O . SER A 1 84 ? -8.680 -12.042 15.315 1.00 84.44 84 SER A O 1
ATOM 664 N N . GLY A 1 85 ? -7.802 -11.020 17.089 1.00 80.44 85 GLY A N 1
ATOM 665 C CA . GLY A 1 85 ? -6.923 -12.128 17.465 1.00 80.44 85 GLY A CA 1
ATOM 666 C C . GLY A 1 85 ? -5.587 -12.125 16.718 1.00 80.44 85 GLY A C 1
ATOM 667 O O . GLY A 1 85 ? -5.359 -11.339 15.801 1.00 80.44 85 GLY A O 1
ATOM 668 N N . ARG A 1 86 ? -4.667 -12.992 17.160 1.00 69.44 86 ARG A N 1
ATOM 669 C CA . ARG A 1 86 ? -3.337 -13.136 16.538 1.00 69.44 86 ARG A CA 1
ATOM 670 C C . ARG A 1 86 ? -3.391 -13.831 15.179 1.00 69.44 86 ARG A C 1
ATOM 672 O O . ARG A 1 86 ? -2.560 -13.532 14.332 1.00 69.44 86 ARG A O 1
ATOM 679 N N . ASP A 1 87 ? -4.394 -14.679 14.974 1.00 69.94 87 ASP A N 1
ATOM 680 C CA . ASP A 1 87 ? -4.570 -15.437 13.732 1.00 69.94 87 ASP A CA 1
ATOM 681 C C . ASP A 1 87 ? -5.310 -14.634 12.642 1.00 69.94 87 ASP A C 1
ATOM 683 O O . ASP A 1 87 ? -5.426 -15.096 11.513 1.00 69.94 87 ASP A O 1
ATOM 687 N N . GLY A 1 88 ? -5.776 -13.414 12.956 1.00 67.19 88 GLY A N 1
ATOM 688 C CA . GLY A 1 88 ? -6.345 -12.476 11.985 1.00 67.19 88 GLY A CA 1
ATOM 689 C C . GLY A 1 88 ? -7.745 -12.848 11.492 1.00 67.19 88 GLY A C 1
ATOM 690 O O . GLY A 1 88 ? -7.931 -13.141 10.314 1.00 67.19 88 GLY A O 1
ATOM 691 N N . PHE A 1 89 ? -8.763 -12.780 12.357 1.00 84.12 89 PHE A N 1
ATOM 692 C CA . PHE A 1 89 ? -10.145 -13.066 11.938 1.00 84.12 89 PHE A CA 1
ATOM 693 C C . PHE A 1 89 ? -10.762 -11.971 11.053 1.00 84.12 89 PHE A C 1
ATOM 695 O O . PHE A 1 89 ? -11.702 -12.259 10.312 1.00 84.12 89 PHE A O 1
ATOM 702 N N . TYR A 1 90 ? -10.249 -10.735 11.112 1.00 94.00 90 TYR A N 1
ATOM 703 C CA . TYR A 1 90 ? -10.729 -9.619 10.295 1.00 94.00 90 TYR A CA 1
ATOM 704 C C . TYR A 1 90 ? -9.583 -8.785 9.720 1.00 94.00 90 TYR A C 1
ATOM 706 O O . TYR A 1 90 ? -8.690 -8.326 10.442 1.00 94.00 90 TYR A O 1
ATOM 714 N N . CYS A 1 91 ? -9.653 -8.537 8.414 1.00 95.00 91 CYS A N 1
ATOM 715 C CA . CYS A 1 91 ? -8.777 -7.629 7.688 1.00 95.00 91 CYS A CA 1
ATOM 716 C C . CYS A 1 91 ? -9.538 -6.419 7.149 1.00 95.00 91 CYS A C 1
ATOM 718 O O . CYS A 1 91 ? -10.762 -6.427 7.039 1.00 95.00 91 CYS A O 1
ATOM 720 N N . VAL A 1 92 ? -8.800 -5.374 6.791 1.00 96.75 92 VAL A N 1
ATOM 721 C CA . VAL A 1 92 ? -9.340 -4.226 6.072 1.00 96.75 92 VAL A CA 1
ATOM 722 C C . VAL A 1 92 ? -9.650 -4.650 4.639 1.00 96.75 92 VAL A C 1
ATOM 724 O O . VAL A 1 92 ? -8.777 -5.156 3.934 1.00 96.75 92 VAL A O 1
ATOM 727 N N . GLY A 1 93 ? -10.883 -4.422 4.208 1.00 96.56 93 GLY A N 1
ATOM 728 C CA . GLY A 1 93 ? -11.326 -4.580 2.828 1.00 96.56 93 GLY A CA 1
ATOM 729 C C . GLY A 1 93 ? -12.179 -3.399 2.390 1.00 96.56 93 GLY A C 1
ATOM 730 O O . GLY A 1 93 ? -12.377 -2.443 3.148 1.00 96.56 93 GLY A O 1
ATOM 731 N N . ILE A 1 94 ? -12.674 -3.463 1.157 1.00 96.12 94 ILE A N 1
ATOM 732 C CA . ILE A 1 94 ? -13.539 -2.429 0.593 1.00 96.12 94 ILE A CA 1
ATOM 733 C C . ILE A 1 94 ? -14.905 -3.006 0.267 1.00 96.12 94 ILE A C 1
ATOM 735 O O . ILE A 1 94 ? -15.020 -3.982 -0.465 1.00 96.12 94 ILE A O 1
ATOM 739 N N . GLN A 1 95 ? -15.939 -2.322 0.741 1.00 93.75 95 GLN A N 1
ATOM 740 C CA . GLN A 1 95 ? -17.323 -2.576 0.365 1.00 93.75 95 GLN A CA 1
ATOM 741 C C . GLN A 1 95 ? -17.998 -1.239 0.072 1.00 93.75 95 GLN A C 1
ATOM 743 O O . GLN A 1 95 ? -17.857 -0.296 0.845 1.00 93.75 95 GLN A O 1
ATOM 748 N N . ASP A 1 96 ? -18.677 -1.121 -1.071 1.00 90.06 96 ASP A N 1
ATOM 749 C CA . ASP A 1 96 ? -19.376 0.104 -1.497 1.00 90.06 96 ASP A CA 1
ATOM 750 C C . ASP A 1 96 ? -18.506 1.378 -1.423 1.00 90.06 96 ASP A C 1
ATOM 752 O O . ASP A 1 96 ? -18.945 2.451 -1.008 1.00 90.06 96 ASP A O 1
ATOM 756 N N . GLY A 1 97 ? -17.226 1.249 -1.796 1.00 88.12 97 GLY A N 1
ATOM 757 C CA . GLY A 1 97 ? -16.248 2.345 -1.789 1.00 88.12 97 GLY A CA 1
ATOM 758 C C . GLY A 1 97 ? -15.734 2.750 -0.403 1.00 88.12 97 GLY A C 1
ATOM 759 O O . GLY A 1 97 ? -14.979 3.716 -0.296 1.00 88.12 97 GLY A O 1
ATOM 760 N N . LYS A 1 98 ? -16.113 2.016 0.645 1.00 91.94 98 LYS A N 1
ATOM 761 C CA . LYS A 1 98 ? -15.770 2.283 2.042 1.00 91.94 98 LYS A CA 1
ATOM 762 C C . LYS A 1 98 ? -14.783 1.259 2.579 1.00 91.94 98 LYS A C 1
ATOM 764 O O . LYS A 1 98 ? -14.915 0.071 2.297 1.00 91.94 98 LYS A O 1
ATOM 769 N N . LEU A 1 99 ? -13.837 1.713 3.402 1.00 96.50 99 LEU A N 1
ATOM 770 C CA . LEU A 1 99 ? -12.956 0.819 4.153 1.00 96.50 99 LEU A CA 1
ATOM 771 C C . LEU A 1 99 ? -13.713 0.240 5.348 1.00 96.50 99 LEU A C 1
ATOM 773 O O . LEU A 1 99 ? -14.229 0.991 6.185 1.00 96.50 99 LEU A O 1
ATOM 777 N N . ILE A 1 100 ? -13.744 -1.086 5.428 1.00 96.12 100 ILE A N 1
ATOM 778 C CA . ILE A 1 100 ? -14.425 -1.844 6.477 1.00 96.12 100 ILE A CA 1
ATOM 779 C C . ILE A 1 100 ? -13.554 -2.995 6.981 1.00 96.12 100 ILE A C 1
ATOM 781 O O . ILE A 1 100 ? -12.629 -3.433 6.295 1.00 96.12 100 ILE A O 1
ATOM 785 N N . LEU A 1 101 ? -13.879 -3.524 8.157 1.00 95.69 101 LEU A N 1
ATOM 786 C CA . LEU A 1 101 ? -13.445 -4.858 8.550 1.00 95.69 101 LEU A CA 1
ATOM 787 C C . LEU A 1 101 ? -14.257 -5.922 7.812 1.00 95.69 101 LEU A C 1
ATOM 789 O O . LEU A 1 101 ? -15.484 -5.880 7.796 1.00 95.69 101 LEU A O 1
ATOM 793 N N . THR A 1 102 ? -13.570 -6.908 7.254 1.00 95.62 102 THR A N 1
ATOM 794 C CA . THR A 1 102 ? -14.173 -8.075 6.612 1.00 95.62 102 THR A CA 1
ATOM 795 C C . THR A 1 102 ? -13.389 -9.338 6.941 1.00 95.62 102 THR A C 1
ATOM 797 O O . THR A 1 102 ? -12.229 -9.271 7.359 1.00 95.62 102 THR A O 1
ATOM 800 N N . ARG A 1 103 ? -14.029 -10.498 6.802 1.00 94.38 103 ARG A N 1
ATOM 801 C CA . ARG A 1 103 ? -13.342 -11.780 6.954 1.00 94.38 103 ARG A CA 1
ATOM 802 C C . ARG A 1 103 ? -12.395 -11.997 5.771 1.00 94.38 103 ARG A C 1
ATOM 804 O O . ARG A 1 103 ? -12.760 -11.677 4.639 1.00 94.38 103 ARG A O 1
ATOM 811 N N . PRO A 1 104 ? -11.197 -12.559 6.003 1.00 92.69 104 PRO A N 1
ATOM 812 C CA . PRO A 1 104 ? -10.273 -12.846 4.920 1.00 92.69 104 PRO A CA 1
ATOM 813 C C . PRO A 1 104 ? -10.875 -13.891 3.971 1.00 92.69 104 PRO A C 1
ATOM 815 O O . PRO A 1 104 ? -11.239 -14.986 4.399 1.00 92.69 104 PRO A O 1
ATOM 818 N N . VAL A 1 105 ? -10.962 -13.559 2.682 1.00 92.06 105 VAL A N 1
ATOM 819 C CA . VAL A 1 105 ? -11.422 -14.467 1.619 1.00 92.06 105 VAL A CA 1
ATOM 820 C C . VAL A 1 105 ? -10.298 -14.658 0.614 1.00 92.06 105 VAL A C 1
ATOM 822 O O . VAL A 1 105 ? -9.746 -13.689 0.089 1.00 92.06 105 VAL A O 1
ATOM 825 N N . ASP A 1 106 ? -9.916 -15.905 0.355 1.00 87.31 106 ASP A N 1
ATOM 826 C CA . ASP A 1 106 ? -8.834 -16.215 -0.578 1.00 87.31 106 ASP A CA 1
ATOM 827 C C . ASP A 1 106 ? -9.167 -15.818 -2.013 1.00 87.31 106 ASP A C 1
ATOM 829 O O . ASP A 1 106 ? -10.269 -16.033 -2.507 1.00 87.31 106 ASP A O 1
ATOM 833 N N . GLY A 1 107 ? -8.194 -15.183 -2.670 1.00 83.75 107 GLY A N 1
ATOM 834 C CA . GLY A 1 107 ? -8.362 -14.608 -4.004 1.00 83.75 107 GLY A CA 1
ATOM 835 C C . GLY A 1 107 ? -9.120 -13.276 -4.045 1.00 83.75 107 GLY A C 1
ATOM 836 O O . GLY A 1 107 ? -9.116 -12.635 -5.095 1.00 83.75 107 GLY A O 1
ATOM 837 N N . ASP A 1 108 ? -9.715 -12.814 -2.939 1.00 91.50 108 ASP A N 1
ATOM 838 C CA . ASP A 1 108 ? -10.411 -11.527 -2.900 1.00 91.50 108 ASP A CA 1
ATOM 839 C C . ASP A 1 108 ? -9.417 -10.359 -2.910 1.00 91.50 108 ASP A C 1
ATOM 841 O O . ASP A 1 108 ? -8.762 -10.023 -1.918 1.00 91.50 108 ASP A O 1
ATOM 845 N N . ARG A 1 109 ? -9.314 -9.724 -4.077 1.00 91.12 109 ARG A N 1
ATOM 846 C CA . ARG A 1 109 ? -8.414 -8.596 -4.322 1.00 91.12 109 ARG A CA 1
ATOM 847 C C . ARG A 1 109 ? -8.863 -7.3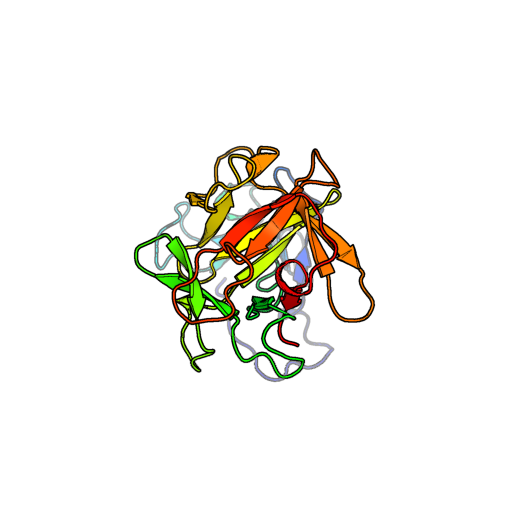15 -3.626 1.00 91.12 109 ARG A C 1
ATOM 849 O O . ARG A 1 109 ? -8.019 -6.448 -3.418 1.00 91.12 109 ARG A O 1
ATOM 856 N N . THR A 1 110 ? -10.133 -7.212 -3.218 1.00 93.94 110 THR A N 1
ATOM 857 C CA . THR A 1 110 ? -10.669 -6.038 -2.504 1.00 93.94 110 THR A CA 1
ATOM 858 C C . THR A 1 110 ? -10.123 -5.897 -1.076 1.00 93.94 110 THR A C 1
ATOM 860 O O . THR A 1 110 ? -10.333 -4.884 -0.407 1.00 93.94 110 THR A O 1
ATOM 863 N N . GLN A 1 111 ? -9.414 -6.925 -0.603 1.00 95.44 111 GLN A N 1
ATOM 864 C CA . GLN A 1 111 ? -8.821 -7.021 0.731 1.00 95.44 111 GLN A CA 1
ATOM 865 C C . GLN A 1 111 ? -7.297 -6.842 0.713 1.00 95.44 111 GLN A C 1
ATOM 867 O O . GLN A 1 111 ? -6.634 -6.982 1.745 1.00 95.44 111 GLN A O 1
ATOM 872 N N . LEU A 1 112 ? -6.721 -6.587 -0.465 1.00 93.69 112 LEU A N 1
ATOM 873 C CA . LEU A 1 112 ? -5.280 -6.535 -0.663 1.00 93.69 112 LEU A CA 1
ATOM 874 C C . LEU A 1 112 ? -4.777 -5.096 -0.716 1.00 93.69 112 LEU A C 1
ATOM 876 O O . LEU A 1 112 ? -5.301 -4.241 -1.435 1.00 93.69 112 LEU A O 1
ATOM 880 N N . TRP A 1 113 ? -3.688 -4.864 0.013 1.00 94.50 113 TRP A N 1
ATOM 881 C CA . TRP A 1 113 ? -3.072 -3.557 0.170 1.00 94.50 113 TRP A CA 1
ATOM 882 C C . TRP A 1 113 ? -1.584 -3.611 -0.147 1.00 94.50 113 TRP A C 1
ATOM 884 O O . TRP A 1 113 ? -0.896 -4.592 0.142 1.00 94.50 113 TRP A O 1
ATOM 894 N N . CYS A 1 114 ? -1.080 -2.522 -0.715 1.00 90.81 114 CYS A N 1
ATOM 895 C CA . CYS A 1 114 ? 0.339 -2.266 -0.891 1.00 90.81 114 CYS A CA 1
ATOM 896 C C . CYS A 1 114 ? 0.743 -1.091 0.004 1.00 90.81 114 CYS A C 1
ATOM 898 O O . CYS A 1 114 ? 0.112 -0.032 -0.004 1.00 90.81 114 CYS A O 1
ATOM 900 N N . LYS A 1 115 ? 1.809 -1.290 0.780 1.00 90.25 115 LYS A N 1
ATOM 901 C CA . LYS A 1 115 ? 2.477 -0.229 1.533 1.00 90.25 115 LYS A CA 1
ATOM 902 C C . LYS A 1 115 ? 3.574 0.380 0.657 1.00 90.25 115 LYS A C 1
ATOM 904 O O . LYS A 1 115 ? 4.681 -0.163 0.618 1.00 90.25 115 LYS A O 1
ATOM 909 N N . ASP A 1 116 ? 3.276 1.485 -0.016 1.00 89.50 116 ASP A N 1
ATOM 910 C CA . ASP A 1 116 ? 4.239 2.191 -0.868 1.00 89.50 116 ASP A CA 1
ATOM 911 C C . ASP A 1 116 ? 5.004 3.231 -0.038 1.00 89.50 116 ASP A C 1
ATOM 913 O O . ASP A 1 116 ? 4.413 4.143 0.544 1.00 89.50 116 ASP A O 1
ATOM 917 N N . SER A 1 117 ? 6.308 3.009 0.126 1.00 87.31 117 SER A N 1
ATOM 918 C CA . SER A 1 117 ? 7.114 3.645 1.174 1.00 87.31 117 SER A CA 1
ATOM 919 C C . SER A 1 117 ? 7.855 4.874 0.658 1.00 87.31 117 SER A C 1
ATOM 921 O O . SER A 1 117 ? 8.431 4.862 -0.423 1.00 87.31 117 SER A O 1
ATOM 923 N N . TYR A 1 118 ? 7.880 5.905 1.492 1.00 86.75 118 TYR A N 1
ATOM 924 C CA . TYR A 1 118 ? 8.564 7.178 1.303 1.00 86.75 118 TYR A CA 1
ATOM 925 C C . TYR A 1 118 ? 9.531 7.395 2.471 1.00 86.75 118 TYR A C 1
ATOM 927 O O . TYR A 1 118 ? 9.429 6.731 3.502 1.00 86.75 118 TYR A O 1
ATOM 935 N N . GLU A 1 119 ? 10.448 8.352 2.343 1.00 86.75 119 GLU A N 1
ATOM 936 C CA . GLU A 1 119 ? 11.419 8.669 3.401 1.00 86.75 119 GLU A CA 1
ATOM 937 C C . GLU A 1 119 ? 10.742 8.991 4.745 1.00 86.75 119 GLU A C 1
ATOM 939 O O . GLU A 1 119 ? 11.177 8.538 5.801 1.00 86.75 119 GLU A O 1
ATOM 944 N N . ILE A 1 120 ? 9.621 9.712 4.691 1.00 84.38 120 ILE A N 1
ATOM 945 C CA . ILE A 1 120 ? 8.894 10.204 5.867 1.00 84.38 120 ILE A CA 1
ATOM 946 C C . ILE A 1 120 ? 7.700 9.332 6.277 1.00 84.38 120 ILE A C 1
ATOM 948 O O . ILE A 1 120 ? 6.984 9.684 7.209 1.00 84.38 120 ILE A O 1
ATOM 952 N N . GLY A 1 121 ? 7.428 8.222 5.584 1.00 91.25 121 GLY A N 1
ATOM 953 C CA . GLY A 1 121 ? 6.227 7.427 5.841 1.00 91.25 121 GL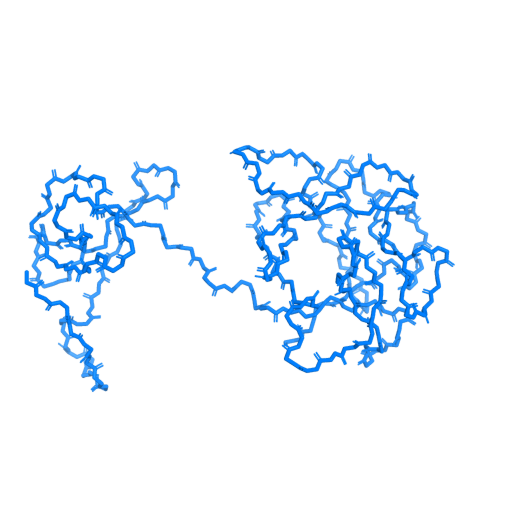Y A CA 1
ATOM 954 C C . GLY A 1 121 ? 5.851 6.492 4.700 1.00 91.25 121 GLY A C 1
ATOM 955 O O . GLY A 1 121 ? 6.702 5.928 4.023 1.00 91.25 121 GLY A O 1
ATOM 956 N N . PHE A 1 122 ? 4.559 6.278 4.495 1.00 93.38 122 PHE A N 1
ATOM 957 C CA . PHE A 1 122 ? 4.047 5.493 3.376 1.00 93.38 122 PHE A CA 1
ATOM 958 C C . PHE A 1 122 ? 2.660 5.969 2.955 1.00 93.38 122 PHE A C 1
ATOM 960 O O . PHE A 1 122 ? 1.926 6.542 3.757 1.00 93.38 122 PHE A O 1
ATOM 967 N N . VAL A 1 123 ? 2.279 5.668 1.718 1.00 95.06 123 VAL A N 1
ATOM 968 C CA . VAL A 1 123 ? 0.877 5.697 1.290 1.00 95.06 123 VAL A CA 1
ATOM 969 C C . VAL A 1 123 ? 0.328 4.271 1.312 1.00 95.06 123 VAL A C 1
ATOM 971 O O . VAL A 1 123 ? 1.028 3.307 0.984 1.00 95.06 123 VAL A O 1
ATOM 974 N N . LEU A 1 124 ? -0.925 4.120 1.734 1.00 95.69 124 LEU A N 1
ATOM 975 C CA . LEU A 1 124 ? -1.618 2.836 1.695 1.00 95.69 124 LEU A CA 1
ATOM 976 C C . LEU A 1 124 ? -2.420 2.756 0.395 1.00 95.69 124 LEU A C 1
ATOM 978 O O . LEU A 1 124 ? -3.327 3.559 0.172 1.00 95.69 124 LEU A O 1
ATOM 982 N N . VAL A 1 125 ? -2.054 1.812 -0.468 1.00 93.88 125 VAL A N 1
ATOM 983 C CA . VAL A 1 125 ? -2.609 1.669 -1.818 1.00 93.88 125 VAL A CA 1
ATOM 984 C C . VAL A 1 125 ? -3.501 0.440 -1.870 1.00 93.88 125 VAL A C 1
ATOM 986 O O . VAL A 1 125 ? -3.064 -0.659 -1.525 1.00 93.88 125 VAL A O 1
ATOM 989 N N . HIS A 1 126 ? -4.736 0.608 -2.331 1.00 94.06 126 HIS A N 1
ATOM 990 C CA . HIS A 1 126 ? -5.605 -0.519 -2.626 1.00 94.06 126 HIS A CA 1
ATOM 991 C C . HIS A 1 126 ? -5.194 -1.179 -3.943 1.00 94.06 126 HIS A C 1
ATOM 993 O O . HIS A 1 126 ? -5.086 -0.512 -4.973 1.00 94.06 126 HIS A O 1
ATOM 999 N N . VAL A 1 127 ? -4.974 -2.491 -3.916 1.00 88.88 127 VAL A N 1
ATOM 1000 C CA . VAL A 1 127 ? -4.332 -3.212 -5.024 1.00 88.88 127 VAL A CA 1
ATOM 1001 C C . VAL A 1 127 ? -5.210 -3.282 -6.264 1.00 88.88 127 VAL A C 1
ATOM 1003 O O . VAL A 1 127 ? -4.697 -3.165 -7.374 1.00 88.88 127 VAL A O 1
ATOM 1006 N N . ASP A 1 128 ? -6.518 -3.464 -6.099 1.00 87.6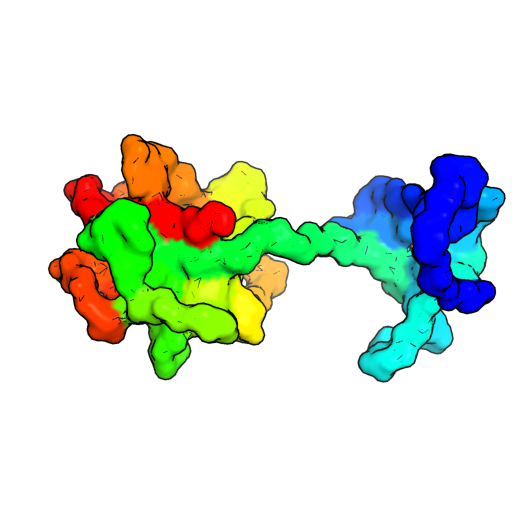2 128 ASP A N 1
ATOM 1007 C CA . ASP A 1 128 ? -7.403 -3.650 -7.248 1.00 87.62 128 ASP A CA 1
ATOM 1008 C C . ASP A 1 128 ? -7.736 -2.330 -7.957 1.00 87.62 128 ASP A C 1
ATOM 1010 O O . ASP A 1 128 ? -7.739 -2.249 -9.180 1.00 87.62 128 ASP A O 1
ATOM 1014 N N . THR A 1 129 ? -7.951 -1.259 -7.188 1.00 87.75 129 THR A N 1
ATOM 1015 C CA . THR A 1 129 ? -8.383 0.041 -7.733 1.00 87.75 129 THR A CA 1
ATOM 1016 C C . THR A 1 129 ? -7.247 1.041 -7.913 1.00 87.75 129 THR A C 1
ATOM 1018 O O . THR A 1 129 ? -7.476 2.123 -8.447 1.00 87.75 129 THR A O 1
ATOM 1021 N N . SER A 1 130 ? -6.041 0.730 -7.426 1.00 89.25 130 SER A N 1
ATOM 1022 C CA . SER A 1 130 ? -4.899 1.658 -7.353 1.00 89.25 130 SER A CA 1
ATOM 1023 C C . SER A 1 130 ? -5.187 2.970 -6.602 1.00 89.25 130 SER A C 1
ATOM 1025 O O . SER A 1 130 ? -4.439 3.942 -6.726 1.00 89.25 130 SER A O 1
ATOM 1027 N N . LYS A 1 131 ? -6.274 3.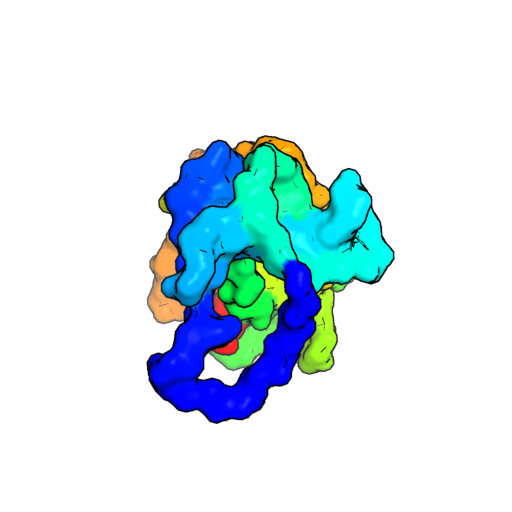027 -5.820 1.00 94.44 131 LYS A N 1
ATOM 1028 C CA . LYS A 1 131 ? -6.642 4.203 -5.024 1.00 94.44 131 LYS A CA 1
ATOM 1029 C C . LYS A 1 131 ? -5.846 4.261 -3.726 1.00 94.44 131 LYS A C 1
ATOM 1031 O O . LYS A 1 131 ? -5.466 3.234 -3.166 1.00 94.44 131 LYS A O 1
ATOM 1036 N N . LEU A 1 132 ? -5.633 5.478 -3.244 1.00 96.00 132 LEU A N 1
ATOM 1037 C CA . LEU A 1 132 ? -4.929 5.773 -2.004 1.00 96.00 132 LEU A CA 1
ATOM 1038 C C . LEU A 1 132 ? -5.918 5.962 -0.857 1.00 96.00 132 LEU A C 1
ATOM 1040 O O . LEU A 1 132 ? -7.013 6.487 -1.066 1.00 96.00 132 LEU A O 1
ATOM 1044 N N . VAL A 1 133 ? -5.508 5.583 0.351 1.00 97.31 133 VAL A N 1
ATOM 1045 C CA . VAL A 1 133 ? -6.274 5.842 1.574 1.00 97.31 133 VAL A CA 1
ATOM 1046 C C . VAL A 1 133 ? -5.974 7.245 2.100 1.00 97.31 133 VAL A C 1
ATOM 1048 O O . VAL A 1 133 ? -4.830 7.554 2.439 1.00 97.31 133 VAL A O 1
ATOM 1051 N N . ARG A 1 134 ? -7.021 8.066 2.195 1.00 96.62 134 ARG A N 1
ATOM 1052 C CA . ARG A 1 134 ? -7.009 9.431 2.724 1.00 96.62 134 ARG A CA 1
ATOM 1053 C C . ARG A 1 134 ? -7.700 9.504 4.081 1.00 96.62 134 ARG A C 1
ATOM 1055 O O . ARG A 1 134 ? -8.776 8.933 4.261 1.00 96.62 134 ARG A O 1
ATOM 1062 N N . TYR A 1 135 ? -7.133 10.287 4.994 1.00 95.19 135 TYR A N 1
ATOM 1063 C CA . TYR A 1 135 ? -7.813 10.717 6.213 1.00 95.19 135 TYR A CA 1
ATOM 1064 C C . TYR A 1 135 ? -8.337 12.155 6.121 1.00 95.19 135 TYR A C 1
ATOM 1066 O O . TYR A 1 135 ? -7.778 12.985 5.414 1.00 95.19 135 TYR A O 1
ATOM 1074 N N . LYS A 1 136 ? -9.414 12.468 6.852 1.00 91.44 136 LYS A N 1
ATOM 1075 C CA . LYS A 1 136 ? -9.999 13.824 6.904 1.00 91.44 136 LYS A CA 1
ATOM 1076 C C . LYS A 1 136 ? -9.927 14.455 8.286 1.00 91.44 136 LYS A C 1
ATOM 1078 O O . LYS A 1 136 ? -9.522 15.604 8.423 1.00 91.44 136 LYS A O 1
ATOM 1083 N N . GLY A 1 137 ? -10.304 13.697 9.308 1.00 90.88 137 GLY A N 1
ATOM 1084 C CA . GLY A 1 137 ? -10.382 14.181 10.677 1.00 90.88 137 GLY A CA 1
ATOM 1085 C C . GLY A 1 137 ? -10.653 13.047 11.652 1.00 90.88 137 GLY A C 1
ATOM 1086 O O . GLY A 1 137 ? -10.877 11.908 11.254 1.00 90.88 137 GLY A O 1
ATOM 1087 N N . VAL A 1 138 ? -10.609 13.361 12.942 1.00 92.75 138 VAL A N 1
ATOM 1088 C CA . VAL A 1 138 ? -10.892 12.397 14.009 1.00 92.75 138 VAL A CA 1
ATOM 1089 C C . VAL A 1 138 ? -12.358 11.966 13.956 1.00 92.75 138 VAL A C 1
ATOM 1091 O O . VAL A 1 138 ? -13.235 12.798 13.764 1.00 92.75 138 VAL A O 1
ATOM 1094 N N . GLN A 1 139 ? -12.603 10.669 14.146 1.00 91.75 139 GLN A N 1
ATOM 1095 C CA . GLN A 1 139 ? -13.893 9.977 14.022 1.00 91.75 139 GLN A CA 1
ATOM 1096 C C . GLN A 1 139 ? -14.494 9.927 12.610 1.00 91.75 139 GLN A C 1
ATOM 1098 O O . GLN A 1 139 ? -15.555 9.330 12.430 1.00 91.75 139 GLN A O 1
ATOM 1103 N N . GLU A 1 140 ? -13.798 10.458 11.606 1.00 95.19 140 GLU A N 1
ATOM 1104 C CA . GLU A 1 140 ? -14.208 10.343 10.209 1.00 95.19 140 GLU A CA 1
ATOM 1105 C C . GLU A 1 140 ? -13.779 9.006 9.608 1.00 95.19 140 GLU A C 1
ATOM 1107 O O . GLU A 1 140 ? -12.731 8.440 9.947 1.00 95.19 140 GLU A O 1
ATOM 1112 N N . GLN A 1 141 ? -14.587 8.521 8.669 1.00 95.06 141 GLN A N 1
ATOM 1113 C CA . GLN A 1 141 ? -14.249 7.348 7.876 1.00 95.06 141 GLN A CA 1
ATOM 1114 C C . GLN A 1 141 ? -13.124 7.662 6.886 1.00 95.06 141 GLN A C 1
ATOM 1116 O O . GLN A 1 141 ? -13.033 8.760 6.337 1.00 95.06 141 GLN A O 1
ATOM 1121 N N . LEU A 1 142 ? -12.265 6.670 6.652 1.00 96.69 142 LEU A N 1
ATOM 1122 C CA . LEU A 1 142 ? -11.219 6.761 5.642 1.00 96.69 142 LEU A CA 1
ATOM 1123 C C . LEU A 1 142 ? -11.799 6.717 4.229 1.00 96.69 142 LEU A C 1
ATOM 1125 O O . LEU A 1 142 ? -12.735 5.965 3.949 1.00 96.69 142 LEU A O 1
ATOM 1129 N N . GLU A 1 143 ? -11.194 7.483 3.325 1.00 95.62 143 GLU A N 1
ATOM 1130 C CA . GLU A 1 143 ? -11.643 7.601 1.939 1.00 95.62 143 GLU A CA 1
ATOM 1131 C C . GLU A 1 143 ? -10.645 7.006 0.957 1.00 95.62 143 GLU A C 1
ATOM 1133 O O . GLU A 1 143 ? -9.434 7.075 1.155 1.00 95.62 143 GLU A O 1
ATOM 1138 N N . LEU A 1 144 ? -11.163 6.477 -0.151 1.00 96.12 144 LEU A N 1
ATOM 1139 C CA . LEU A 1 144 ? -10.355 6.061 -1.290 1.00 96.12 144 LEU A CA 1
ATOM 1140 C C . LEU A 1 144 ? -10.349 7.147 -2.349 1.00 96.12 144 LEU A C 1
ATOM 1142 O O . LEU A 1 144 ? -11.390 7.477 -2.922 1.00 96.12 144 LEU A O 1
ATOM 1146 N N . VAL A 1 145 ? -9.163 7.639 -2.677 1.00 95.62 145 VAL A N 1
ATOM 1147 C CA . VAL A 1 145 ? -8.991 8.701 -3.667 1.00 95.62 145 VAL A CA 1
ATOM 1148 C C . VAL A 1 145 ? -8.059 8.259 -4.783 1.00 95.62 145 VAL A C 1
ATOM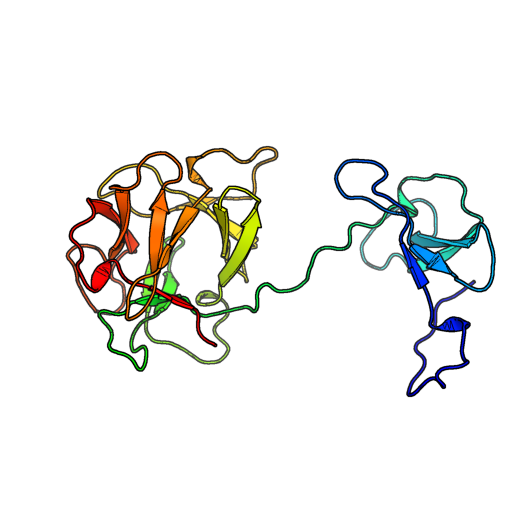 1150 O O . VAL A 1 145 ? -7.174 7.427 -4.587 1.00 95.62 145 VAL A O 1
ATOM 1153 N N . ASN A 1 146 ? -8.258 8.805 -5.980 1.00 92.56 146 ASN A N 1
ATOM 1154 C CA . ASN A 1 146 ? -7.293 8.621 -7.061 1.00 92.56 146 ASN A CA 1
ATOM 1155 C C . ASN A 1 146 ? -5.953 9.238 -6.651 1.00 92.56 146 ASN A C 1
ATOM 1157 O O . ASN A 1 146 ? -5.929 10.232 -5.922 1.00 92.56 146 ASN A O 1
ATOM 1161 N N . LYS A 1 147 ? -4.848 8.663 -7.135 1.00 88.88 147 LYS A N 1
ATOM 1162 C CA . LYS A 1 147 ? -3.516 9.218 -6.896 1.00 88.88 147 LYS A CA 1
ATOM 1163 C C . LYS A 1 147 ? -3.449 10.652 -7.452 1.00 88.88 147 LYS A C 1
ATOM 1165 O O . LYS A 1 147 ? -3.628 10.822 -8.659 1.00 88.88 147 LYS A O 1
ATOM 1170 N N . PRO A 1 148 ? -3.228 11.674 -6.606 1.00 86.50 148 PRO A N 1
ATOM 1171 C CA . PRO A 1 148 ? -3.057 13.044 -7.078 1.00 86.50 148 PRO A CA 1
ATOM 1172 C C . PRO A 1 148 ? -1.688 13.221 -7.749 1.00 86.50 148 PRO A C 1
ATOM 1174 O O . PRO A 1 148 ? -0.785 12.401 -7.566 1.00 86.50 148 PRO A O 1
ATOM 1177 N N . SER A 1 149 ? -1.518 14.315 -8.495 1.00 83.00 149 SER A N 1
ATOM 1178 C CA . SER A 1 149 ? -0.222 14.700 -9.073 1.00 83.00 149 SER A CA 1
ATOM 1179 C C . SER A 1 149 ? 0.819 15.041 -8.002 1.00 83.00 149 SER A C 1
ATOM 1181 O O . SER A 1 149 ? 2.000 14.767 -8.188 1.00 83.00 149 SER A O 1
ATOM 1183 N N . CYS A 1 150 ? 0.381 15.584 -6.864 1.00 81.56 150 CYS A N 1
ATOM 1184 C CA . CYS A 1 150 ? 1.204 15.826 -5.685 1.00 81.56 150 CYS A CA 1
ATOM 1185 C C . CYS A 1 150 ? 0.572 15.182 -4.446 1.00 81.56 150 CYS A C 1
ATOM 1187 O O . CYS A 1 150 ? -0.632 15.296 -4.217 1.00 81.56 150 CYS A O 1
ATOM 1189 N N . LEU A 1 151 ? 1.382 14.484 -3.648 1.00 88.31 151 LEU A N 1
ATOM 1190 C CA . LEU A 1 151 ? 0.922 13.922 -2.381 1.00 88.31 151 LEU A CA 1
ATOM 1191 C C . LEU A 1 151 ? 0.830 15.021 -1.325 1.00 88.31 151 LEU A C 1
ATOM 1193 O O . LEU A 1 151 ? 1.769 15.791 -1.133 1.00 88.31 151 LEU A O 1
ATOM 1197 N N . ASP A 1 152 ? -0.291 15.047 -0.617 1.00 91.31 152 ASP A N 1
ATOM 1198 C CA . ASP A 1 152 ? -0.485 15.873 0.566 1.00 91.31 152 ASP A CA 1
ATOM 1199 C C . ASP A 1 152 ? -0.414 15.011 1.845 1.00 91.31 152 ASP A C 1
ATOM 1201 O O . ASP A 1 152 ? -0.417 13.775 1.796 1.00 91.31 152 ASP A O 1
ATOM 1205 N N . GLN A 1 153 ? -0.343 15.661 3.010 1.00 92.62 153 GLN A N 1
ATOM 1206 C CA . GLN A 1 153 ? -0.174 14.972 4.295 1.00 92.62 153 GLN A CA 1
ATOM 1207 C C . GLN A 1 153 ? -1.321 14.001 4.613 1.00 92.62 153 GLN A C 1
ATOM 1209 O O . GLN A 1 153 ? -1.075 12.988 5.258 1.00 92.62 153 GLN A O 1
ATOM 1214 N N . SER A 1 154 ? -2.538 14.251 4.114 1.00 95.00 154 SER A N 1
ATOM 1215 C CA . SER A 1 154 ? -3.726 13.415 4.345 1.00 95.00 154 SER A CA 1
ATOM 1216 C C . SER A 1 154 ? -3.639 12.009 3.742 1.00 95.00 154 SER A C 1
ATOM 1218 O O . SER A 1 154 ? -4.489 11.162 4.019 1.00 95.00 154 SER A O 1
ATOM 1220 N N . LEU A 1 155 ? -2.627 11.760 2.908 1.00 96.31 155 LEU A N 1
ATOM 1221 C CA . LEU A 1 155 ? -2.367 10.481 2.244 1.00 96.31 155 LEU A CA 1
ATOM 1222 C C . LEU A 1 155 ? -1.173 9.732 2.841 1.00 96.31 155 LEU A C 1
ATOM 1224 O O . LEU A 1 155 ? -0.965 8.562 2.514 1.00 96.31 155 LEU A O 1
ATOM 1228 N N . LEU A 1 156 ? -0.380 10.405 3.678 1.00 95.69 156 LEU A N 1
ATOM 1229 C CA . LEU A 1 156 ? 0.859 9.883 4.235 1.00 95.69 156 LEU A CA 1
ATOM 1230 C C . LEU A 1 156 ? 0.659 9.405 5.669 1.00 95.69 156 LEU A C 1
ATOM 1232 O O . LEU A 1 156 ? 0.094 10.092 6.522 1.00 95.69 156 LEU A O 1
ATOM 1236 N N . TRP A 1 157 ? 1.195 8.220 5.924 1.00 96.38 157 TRP A N 1
ATOM 1237 C CA . TRP A 1 157 ? 1.054 7.500 7.175 1.00 96.38 157 TRP A CA 1
ATOM 1238 C C . TRP A 1 157 ? 2.419 7.161 7.756 1.00 96.38 157 TRP A C 1
ATOM 1240 O O . TRP A 1 157 ? 3.336 6.770 7.028 1.00 96.38 157 TRP A O 1
ATOM 1250 N N . THR A 1 158 ? 2.548 7.242 9.076 1.00 95.44 158 THR A N 1
ATOM 1251 C CA . THR A 1 158 ? 3.768 6.852 9.788 1.00 95.44 158 THR A CA 1
ATOM 1252 C C . THR A 1 158 ? 3.507 5.589 10.613 1.00 95.44 158 THR A C 1
ATOM 1254 O O . THR A 1 158 ? 2.569 5.533 11.415 1.00 95.44 158 THR A O 1
ATOM 1257 N N . PRO A 1 159 ? 4.283 4.509 10.410 1.00 93.56 159 PRO A N 1
ATOM 1258 C CA . PRO A 1 159 ? 4.132 3.300 11.199 1.00 93.56 159 PRO A CA 1
ATOM 1259 C C . PRO A 1 159 ? 4.884 3.452 12.523 1.00 93.56 159 PRO A C 1
ATOM 1261 O O . PRO A 1 159 ? 6.011 3.944 12.554 1.00 93.56 159 PRO A O 1
ATOM 1264 N N . SER A 1 160 ? 4.318 2.942 13.612 1.00 92.62 160 SER A N 1
ATOM 1265 C CA . SER A 1 160 ? 5.036 2.833 14.883 1.00 92.62 160 SER A CA 1
ATOM 1266 C C . SER A 1 160 ? 4.875 1.454 15.482 1.00 92.62 160 SER A C 1
ATOM 1268 O O . SER A 1 160 ? 3.763 0.953 15.625 1.00 92.62 160 SER A O 1
ATOM 1270 N N . LYS A 1 161 ? 6.007 0.826 15.796 1.00 91.50 161 LYS A N 1
ATOM 1271 C CA . LYS A 1 161 ? 6.055 -0.551 16.276 1.00 91.50 161 LYS A CA 1
ATOM 1272 C C . LYS A 1 161 ? 5.382 -0.682 17.646 1.00 91.50 161 LYS A C 1
ATOM 1274 O O . LYS A 1 161 ? 5.584 0.153 18.524 1.00 91.50 161 LYS A O 1
ATOM 1279 N N . ARG A 1 162 ? 4.623 -1.762 17.813 1.00 86.88 162 ARG A N 1
ATOM 1280 C CA . ARG A 1 162 ? 4.101 -2.279 19.083 1.00 86.88 162 ARG A CA 1
ATOM 1281 C C . ARG A 1 162 ? 4.551 -3.729 19.265 1.00 86.88 162 ARG A C 1
ATOM 1283 O O . ARG A 1 162 ? 5.062 -4.337 18.324 1.00 86.88 162 ARG A O 1
ATOM 1290 N N . ASP A 1 163 ? 4.351 -4.278 20.459 1.00 85.19 163 ASP A N 1
ATOM 1291 C CA . ASP A 1 163 ? 4.728 -5.663 20.777 1.00 85.19 163 ASP A CA 1
ATOM 1292 C C . ASP A 1 163 ? 4.023 -6.689 19.878 1.00 85.19 163 ASP A C 1
ATOM 1294 O O . ASP A 1 163 ? 4.589 -7.731 19.555 1.00 85.19 163 ASP A O 1
ATOM 1298 N N . ASP A 1 164 ? 2.802 -6.385 19.434 1.00 83.81 164 ASP A N 1
ATOM 1299 C CA . ASP A 1 164 ? 1.945 -7.291 18.670 1.00 83.81 164 ASP A CA 1
ATOM 1300 C C . ASP A 1 164 ? 1.384 -6.682 17.375 1.00 83.81 164 ASP A C 1
ATOM 1302 O O . ASP A 1 164 ? 0.344 -7.112 16.871 1.00 83.81 164 ASP A O 1
ATOM 1306 N N . GLY A 1 165 ? 2.093 -5.700 16.811 1.00 91.00 165 GLY A N 1
ATOM 1307 C CA . GLY A 1 165 ? 1.757 -5.105 15.522 1.00 91.00 165 GLY A CA 1
ATOM 1308 C C . GLY A 1 165 ? 2.353 -3.715 15.335 1.00 91.00 165 GLY A C 1
ATOM 1309 O O . GLY A 1 165 ? 3.454 -3.409 15.793 1.00 91.00 165 GLY A O 1
ATOM 1310 N N . ILE A 1 166 ? 1.611 -2.860 14.643 1.00 93.62 166 ILE A N 1
ATOM 1311 C CA . ILE A 1 166 ? 1.945 -1.462 14.404 1.00 93.62 166 ILE A CA 1
ATOM 1312 C C . ILE A 1 166 ? 0.744 -0.563 14.690 1.00 93.62 166 ILE A C 1
ATOM 1314 O O . ILE A 1 166 ? -0.404 -0.933 14.460 1.00 93.62 166 ILE A O 1
ATOM 1318 N N . LEU A 1 167 ? 1.022 0.653 15.134 1.00 95.88 167 LEU A N 1
ATOM 1319 C CA . LEU A 1 167 ? 0.144 1.789 14.893 1.00 95.88 167 LEU A CA 1
ATOM 1320 C C . LEU A 1 167 ? 0.377 2.312 13.484 1.00 95.88 167 LEU A C 1
ATOM 1322 O O . LEU A 1 167 ? 1.514 2.332 13.009 1.00 95.88 167 LEU A O 1
ATOM 1326 N N . ILE A 1 168 ? -0.687 2.805 12.868 1.00 97.00 168 ILE A N 1
ATOM 1327 C CA . ILE A 1 168 ? -0.632 3.567 11.625 1.00 97.00 168 ILE A CA 1
ATOM 1328 C C . ILE A 1 168 ? -1.127 4.971 11.967 1.00 97.00 168 ILE A C 1
ATOM 1330 O O . ILE A 1 168 ? -2.316 5.149 12.232 1.00 97.00 168 ILE A O 1
ATOM 1334 N N . ARG A 1 169 ? -0.213 5.940 12.050 1.00 96.56 169 ARG A N 1
ATOM 1335 C CA . ARG A 1 169 ? -0.505 7.311 12.490 1.00 96.56 169 ARG A CA 1
ATOM 1336 C C . ARG A 1 169 ? -0.595 8.269 11.316 1.00 96.56 169 ARG A C 1
ATOM 1338 O O . ARG A 1 169 ? -0.004 8.017 10.265 1.00 96.56 169 ARG A O 1
ATOM 1345 N N . THR A 1 170 ? -1.312 9.370 11.504 1.00 95.75 170 THR A N 1
ATOM 1346 C CA . THR A 1 170 ? -1.256 10.485 10.560 1.00 95.75 170 THR A CA 1
ATOM 1347 C C . THR A 1 170 ? 0.117 11.147 10.622 1.00 95.75 170 THR A C 1
ATOM 1349 O O . THR A 1 170 ? 0.742 11.208 11.679 1.00 95.75 170 THR A O 1
ATOM 1352 N N . LEU A 1 171 ? 0.596 11.674 9.494 1.00 92.69 171 LEU A N 1
ATOM 1353 C CA . LEU A 1 171 ? 1.931 12.274 9.422 1.00 92.69 171 LEU A CA 1
ATOM 1354 C C . LEU A 1 171 ? 2.105 13.490 10.351 1.00 92.69 171 LEU A C 1
ATOM 1356 O O . LEU A 1 171 ? 3.192 13.738 10.858 1.00 92.69 171 LEU A O 1
ATOM 1360 N N . ASN A 1 172 ? 1.042 14.268 10.552 1.00 89.69 172 ASN A N 1
ATOM 1361 C CA . ASN A 1 172 ? 1.087 15.547 11.262 1.00 89.69 172 ASN A CA 1
ATOM 1362 C C . ASN A 1 172 ? 0.669 15.474 12.739 1.00 89.69 172 ASN A C 1
ATOM 1364 O O . ASN A 1 172 ? 0.713 16.496 13.425 1.00 89.69 172 ASN A O 1
ATOM 1368 N N . ASN A 1 173 ? 0.215 14.317 13.228 1.00 92.12 173 ASN A N 1
ATOM 1369 C CA . ASN A 1 173 ? -0.247 14.181 14.605 1.00 92.12 173 ASN A CA 1
ATOM 1370 C C . ASN A 1 173 ? -0.109 12.739 15.103 1.00 92.12 173 ASN A C 1
ATOM 1372 O O . ASN A 1 173 ? -0.946 11.884 14.825 1.00 92.12 173 ASN A O 1
ATOM 1376 N N . ASP A 1 174 ? 0.902 12.496 15.935 1.00 91.06 174 ASP A N 1
ATOM 1377 C CA . ASP A 1 174 ? 1.177 11.160 16.467 1.00 91.06 174 ASP A CA 1
ATOM 1378 C C . ASP A 1 174 ? 0.101 10.620 17.430 1.00 91.06 174 ASP A C 1
ATOM 1380 O O . ASP A 1 174 ? 0.113 9.437 17.768 1.00 91.06 174 ASP A O 1
ATOM 1384 N N . ASN A 1 175 ? -0.850 11.454 17.861 1.00 94.31 175 ASN A N 1
ATOM 1385 C CA . ASN A 1 175 ? -1.994 11.023 18.667 1.00 94.31 175 ASN A CA 1
ATOM 1386 C C . ASN A 1 175 ? -3.212 10.650 17.816 1.00 94.31 175 ASN A C 1
ATOM 1388 O O . ASN A 1 175 ? -4.248 10.292 18.367 1.00 94.31 175 ASN A O 1
ATOM 1392 N N . VAL A 1 176 ? -3.123 10.729 16.490 1.00 95.94 176 VAL A N 1
ATOM 1393 C CA . VAL A 1 176 ? -4.237 10.467 15.581 1.00 95.94 176 VAL A CA 1
ATOM 1394 C C . VAL A 1 176 ? -3.884 9.268 14.707 1.00 95.94 176 VAL A C 1
ATOM 1396 O O . VAL A 1 176 ? -2.897 9.273 13.974 1.00 95.94 176 VAL A O 1
ATOM 1399 N N . VAL A 1 177 ? -4.665 8.194 14.829 1.00 97.00 177 VAL A N 1
ATOM 1400 C CA . VAL A 1 177 ? -4.301 6.867 14.308 1.00 97.00 177 VAL A CA 1
ATOM 1401 C C . VAL A 1 177 ? -5.452 6.198 13.572 1.00 97.00 177 VAL A C 1
ATOM 1403 O O . VAL A 1 177 ? -6.617 6.496 13.821 1.00 97.00 177 VAL A O 1
ATOM 1406 N N . MET A 1 178 ? -5.130 5.263 12.683 1.00 97.31 178 MET A N 1
ATOM 1407 C CA . MET A 1 178 ? -6.110 4.358 12.088 1.00 97.31 178 MET A CA 1
ATOM 1408 C C . MET A 1 178 ? -6.741 3.475 13.172 1.00 97.31 178 MET A C 1
ATOM 1410 O O . MET A 1 178 ? -6.029 2.841 13.956 1.00 97.31 178 MET A O 1
ATOM 1414 N N . ASP A 1 179 ? -8.070 3.420 13.197 1.00 96.44 179 ASP A N 1
ATOM 1415 C CA . ASP A 1 179 ? -8.854 2.723 14.216 1.00 96.44 179 ASP A CA 1
ATOM 1416 C C . ASP A 1 179 ? -10.071 2.029 13.596 1.00 96.44 179 ASP A C 1
ATOM 1418 O O . ASP A 1 179 ? -10.559 2.395 12.527 1.00 96.44 179 ASP A O 1
ATOM 1422 N N . VAL A 1 180 ? -10.594 1.032 14.295 1.00 95.44 180 VAL A N 1
ATOM 1423 C CA . VAL A 1 180 ? -11.883 0.419 13.990 1.00 95.44 180 VAL A CA 1
ATOM 1424 C C . VAL A 1 180 ? -12.969 1.188 14.731 1.00 95.44 180 VAL A C 1
ATOM 1426 O O . VAL A 1 180 ? -12.886 1.390 15.946 1.00 95.44 180 VAL A O 1
ATOM 1429 N N . ALA A 1 181 ? -14.024 1.595 14.024 1.00 93.62 181 ALA A N 1
ATOM 1430 C CA . ALA A 1 181 ? -15.102 2.375 14.618 1.00 93.62 181 ALA A CA 1
ATOM 1431 C C . ALA A 1 181 ? -15.687 1.685 15.861 1.00 93.62 181 ALA A C 1
ATOM 1433 O O . ALA A 1 181 ? -16.105 0.526 15.816 1.00 93.62 181 ALA A O 1
ATOM 1434 N N . LYS A 1 182 ? -15.734 2.421 16.980 1.00 85.75 182 LYS A N 1
ATOM 1435 C CA . LYS A 1 182 ? -16.275 1.958 18.274 1.00 85.75 182 LYS A CA 1
ATOM 1436 C C . LYS A 1 182 ? -15.608 0.680 18.819 1.00 85.75 182 LYS A C 1
ATOM 1438 O O . LYS A 1 182 ? -16.190 0.022 19.676 1.00 85.75 182 LYS A O 1
ATOM 1443 N N . GLY A 1 183 ? -14.432 0.297 18.311 1.00 79.31 183 GLY A N 1
ATOM 1444 C CA . GLY A 1 183 ? -13.785 -0.976 18.645 1.00 79.31 183 GLY A CA 1
ATOM 1445 C C . GLY A 1 183 ? -14.579 -2.218 18.216 1.00 79.31 183 GLY A C 1
ATOM 1446 O O . GLY A 1 183 ? -14.333 -3.302 18.741 1.00 79.31 183 GLY A O 1
ATOM 1447 N N . GLY A 1 184 ? -15.548 -2.080 17.303 1.00 80.69 184 GLY A N 1
ATOM 1448 C CA . GLY A 1 184 ? -16.413 -3.177 16.871 1.00 80.69 184 GLY A CA 1
ATOM 1449 C C . GLY A 1 184 ? -15.661 -4.191 16.012 1.00 80.69 184 GLY A C 1
ATOM 1450 O O . GLY A 1 184 ? -15.377 -3.924 14.851 1.00 80.69 184 GLY A O 1
ATOM 1451 N N . ILE A 1 185 ? -15.355 -5.370 16.557 1.00 84.38 185 ILE A N 1
ATOM 1452 C CA . ILE A 1 185 ? -14.651 -6.439 15.826 1.00 84.38 185 ILE A CA 1
ATOM 1453 C C . ILE A 1 185 ? -15.664 -7.378 15.175 1.00 84.38 185 ILE A C 1
ATOM 1455 O O . ILE A 1 185 ? -15.872 -8.518 15.592 1.00 84.38 185 ILE A O 1
ATOM 1459 N N . VAL A 1 186 ? -16.357 -6.836 14.180 1.00 88.25 186 VAL A N 1
ATOM 1460 C CA . VAL A 1 186 ? -17.409 -7.507 13.414 1.00 88.25 186 VAL A CA 1
ATOM 1461 C C . VAL A 1 186 ? -17.318 -7.052 11.956 1.00 88.25 186 VAL A C 1
ATOM 1463 O O . VAL A 1 186 ? -16.824 -5.965 11.656 1.00 88.25 186 VAL A O 1
ATOM 1466 N N . GLU A 1 187 ? -17.777 -7.908 11.050 1.00 91.06 187 GLU A N 1
ATOM 1467 C CA . GLU A 1 187 ? -17.852 -7.623 9.618 1.00 91.06 187 GLU A CA 1
ATOM 1468 C C . GLU A 1 187 ? -18.668 -6.356 9.313 1.00 91.06 187 GLU A C 1
ATOM 1470 O O . GLU A 1 187 ? -19.699 -6.095 9.936 1.00 91.06 187 GLU A O 1
ATOM 1475 N N . GLY A 1 188 ? -18.198 -5.559 8.355 1.00 92.44 188 GLY A N 1
ATOM 1476 C CA . GLY A 1 188 ? -18.846 -4.325 7.913 1.00 92.44 188 GLY A CA 1
ATOM 1477 C C . GLY A 1 188 ? -18.545 -3.097 8.775 1.00 92.44 188 GLY A C 1
ATOM 1478 O O . GLY A 1 188 ? -18.954 -1.992 8.415 1.00 92.44 188 GLY A O 1
ATOM 1479 N N . VAL A 1 189 ? -17.824 -3.240 9.895 1.00 94.88 189 VAL A N 1
ATOM 1480 C CA . VAL A 1 189 ? -17.493 -2.089 10.747 1.00 94.88 189 VAL A CA 1
ATOM 1481 C C . VAL A 1 189 ? -16.506 -1.162 10.027 1.00 94.88 189 VAL A C 1
ATOM 1483 O O . VAL A 1 189 ? -15.465 -1.634 9.565 1.00 94.88 189 VAL A O 1
ATOM 1486 N N . PRO A 1 190 ? -16.789 0.152 9.941 1.00 96.31 190 PRO A N 1
ATOM 1487 C CA . PRO A 1 190 ? -15.899 1.112 9.300 1.00 96.31 190 PRO A CA 1
ATOM 1488 C C . PRO A 1 190 ? -14.511 1.186 9.932 1.00 96.31 190 PRO A C 1
ATOM 1490 O O . PRO A 1 190 ? -14.368 1.188 11.158 1.00 96.31 190 PRO A O 1
ATOM 1493 N N . VAL A 1 191 ? -13.501 1.366 9.083 1.00 97.06 191 VAL A N 1
ATOM 1494 C CA . VAL A 1 191 ? -12.183 1.845 9.511 1.00 97.06 191 VAL A CA 1
ATOM 1495 C C . VAL A 1 191 ? -12.181 3.371 9.462 1.00 97.06 191 VAL A C 1
ATOM 1497 O O . VAL A 1 191 ? -12.546 3.981 8.453 1.00 97.06 191 VAL A O 1
ATOM 1500 N N . ILE A 1 192 ? -11.797 3.984 10.574 1.00 96.88 192 ILE A N 1
ATOM 1501 C CA . ILE A 1 192 ? -11.850 5.424 10.815 1.00 96.88 192 ILE A CA 1
ATOM 1502 C C . ILE A 1 192 ? -10.485 5.942 11.266 1.00 96.88 192 ILE A C 1
ATOM 1504 O O . ILE A 1 192 ? -9.526 5.189 11.444 1.00 96.88 192 ILE A O 1
ATOM 1508 N N . ILE A 1 193 ? -10.424 7.243 11.512 1.00 96.88 193 ILE A N 1
ATOM 1509 C CA . ILE A 1 193 ? -9.390 7.843 12.347 1.00 96.88 193 ILE A CA 1
ATOM 1510 C C . ILE A 1 193 ? -9.870 7.961 13.794 1.00 96.88 193 ILE A C 1
ATOM 1512 O O . ILE A 1 193 ? -10.959 8.466 14.056 1.00 96.88 193 ILE A O 1
ATOM 1516 N N . GLY A 1 194 ? -9.033 7.570 14.749 1.00 95.75 194 GLY A N 1
ATOM 1517 C CA . GLY A 1 194 ? -9.278 7.702 16.182 1.00 95.75 194 GLY A CA 1
ATOM 1518 C C . GLY A 1 194 ? -8.190 8.499 16.901 1.00 95.75 194 GLY A C 1
ATOM 1519 O O . GLY A 1 194 ? -7.071 8.645 16.411 1.00 95.75 194 GLY A O 1
ATOM 1520 N N . GLN A 1 195 ? -8.523 8.992 18.095 1.00 96.00 195 GLN A N 1
ATOM 1521 C CA . GLN A 1 195 ? -7.513 9.425 19.064 1.00 96.00 195 GLN A CA 1
ATOM 1522 C C . GLN A 1 195 ? -6.803 8.199 19.631 1.00 96.00 195 GLN A C 1
ATOM 1524 O O . GLN A 1 195 ? -7.450 7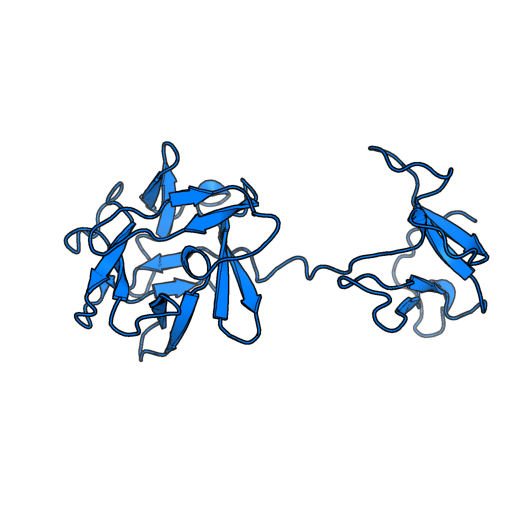.203 19.966 1.00 96.00 195 GLN A O 1
ATOM 1529 N N . GLN A 1 196 ? -5.483 8.265 19.754 1.00 94.75 196 GLN A N 1
ATOM 1530 C CA . GLN A 1 196 ? -4.678 7.157 20.233 1.00 94.75 196 GLN A CA 1
ATOM 1531 C C . GLN A 1 196 ? -5.090 6.800 21.667 1.00 94.75 196 GLN A C 1
ATOM 1533 O O . GLN A 1 196 ? -4.965 7.598 22.590 1.00 94.75 196 GLN A O 1
ATOM 1538 N N . SER A 1 197 ? -5.568 5.572 21.847 1.00 91.44 197 SER A N 1
ATOM 1539 C CA . SER A 1 197 ? -6.051 5.029 23.123 1.00 91.44 197 SER A CA 1
ATOM 1540 C C . SER A 1 197 ? -5.293 3.772 23.552 1.00 91.44 197 SER A C 1
ATOM 1542 O O . SER A 1 197 ? -5.612 3.163 24.567 1.00 91.44 197 SER A O 1
ATOM 1544 N N . TYR A 1 198 ? -4.292 3.362 22.766 1.00 82.75 198 TYR A N 1
ATOM 1545 C CA . TYR A 1 198 ? -3.555 2.107 22.948 1.00 82.75 198 TYR A CA 1
ATOM 1546 C C . TYR A 1 198 ? -4.423 0.843 22.920 1.00 82.75 198 TYR A C 1
ATOM 1548 O O . TYR A 1 198 ? -3.966 -0.232 23.300 1.00 82.75 198 TYR A O 1
ATOM 1556 N N . SER A 1 199 ? -5.641 0.938 22.382 1.00 90.50 199 SER A N 1
ATOM 1557 C CA . SER A 1 199 ? -6.507 -0.214 22.176 1.00 90.50 199 SER A CA 1
ATOM 1558 C C . SER A 1 199 ? -5.933 -1.184 21.133 1.00 90.50 199 SER A C 1
ATOM 1560 O O . SER A 1 199 ? -5.159 -0.826 20.233 1.00 90.50 199 SER A O 1
ATOM 1562 N N . MET A 1 200 ? -6.388 -2.435 21.209 1.00 91.81 200 MET A N 1
ATOM 1563 C CA . MET A 1 200 ? -6.107 -3.447 20.188 1.00 91.81 200 MET A CA 1
ATOM 1564 C C . MET A 1 200 ? -6.795 -3.134 18.850 1.00 91.81 200 MET A C 1
ATOM 1566 O O . MET A 1 200 ? -6.351 -3.632 17.819 1.00 91.81 200 MET A O 1
ATOM 1570 N N . SER A 1 201 ? -7.849 -2.305 18.840 1.00 93.75 201 SER A N 1
ATOM 1571 C CA . SER A 1 201 ? -8.528 -1.867 17.610 1.00 93.75 201 SER A CA 1
ATOM 1572 C C . SER A 1 201 ? -7.687 -0.899 16.770 1.00 93.75 201 SER A C 1
ATOM 1574 O O . SER A 1 201 ? -7.927 -0.761 15.577 1.00 93.75 201 SER A O 1
ATOM 1576 N N . GLN A 1 202 ? -6.668 -0.285 17.379 1.00 95.25 202 GLN A N 1
ATOM 1577 C CA . GLN A 1 202 ? -5.706 0.618 16.737 1.00 95.25 202 GLN A CA 1
ATOM 1578 C C . GLN A 1 202 ? -4.389 -0.072 16.367 1.00 95.25 202 GLN A C 1
ATOM 1580 O O . GLN A 1 202 ? -3.448 0.578 15.911 1.00 95.25 202 GLN A O 1
ATOM 1585 N N . THR A 1 203 ? -4.286 -1.375 16.628 1.00 94.50 203 THR A N 1
ATOM 1586 C CA . THR A 1 203 ? -3.072 -2.145 16.370 1.00 94.50 203 THR A CA 1
ATOM 1587 C C . THR A 1 203 ? -3.294 -3.023 15.151 1.00 94.50 203 THR A C 1
ATOM 1589 O O . THR A 1 203 ? -4.282 -3.751 15.067 1.00 94.50 203 THR A O 1
ATOM 1592 N N . TRP A 1 204 ? -2.368 -2.945 14.206 1.00 94.25 204 TRP A N 1
ATOM 1593 C CA . TRP A 1 204 ? -2.500 -3.537 12.884 1.00 94.25 204 TRP A CA 1
ATOM 1594 C C . TRP A 1 204 ? -1.298 -4.406 12.549 1.00 94.25 204 TRP A C 1
ATOM 1596 O O . TRP A 1 204 ? -0.203 -4.188 13.060 1.00 94.25 204 TRP A O 1
ATOM 1606 N N . PHE A 1 205 ? -1.464 -5.362 11.649 1.00 92.19 205 PHE A N 1
ATOM 1607 C CA . PHE A 1 205 ? -0.336 -6.075 11.062 1.00 92.19 205 PHE A CA 1
ATOM 1608 C C . PHE A 1 205 ? -0.648 -6.455 9.622 1.00 92.19 205 PHE A C 1
ATOM 1610 O O . PHE A 1 205 ? -1.779 -6.786 9.278 1.00 92.19 205 PHE A O 1
ATOM 1617 N N . PHE A 1 206 ? 0.363 -6.389 8.766 1.00 90.00 206 PHE A N 1
ATOM 1618 C CA . PHE A 1 206 ? 0.243 -6.907 7.412 1.00 90.00 206 PHE A CA 1
ATOM 1619 C C . PHE A 1 206 ? 0.500 -8.419 7.432 1.00 90.00 206 PHE A C 1
ATOM 1621 O O . PHE A 1 206 ? 1.378 -8.872 8.169 1.00 90.00 206 PHE A O 1
ATOM 1628 N N . SER A 1 207 ? -0.238 -9.193 6.631 1.00 86.19 207 SER A N 1
ATOM 1629 C CA . SER A 1 207 ? 0.047 -10.622 6.415 1.00 86.19 207 SER A CA 1
ATOM 1630 C C . SER A 1 207 ? 1.510 -10.824 6.021 1.00 86.19 207 SER A C 1
ATOM 1632 O O . SER A 1 207 ? 2.058 -9.941 5.365 1.00 86.19 207 SER A O 1
ATOM 1634 N N . MET A 1 208 ? 2.145 -11.935 6.414 1.00 67.44 208 MET A N 1
ATOM 1635 C CA . MET A 1 208 ? 3.536 -12.247 6.033 1.00 67.44 208 MET A CA 1
ATOM 1636 C C . MET A 1 208 ? 3.699 -12.556 4.545 1.00 67.44 208 MET A C 1
ATOM 1638 O O . MET A 1 208 ? 2.710 -12.982 3.916 1.00 67.44 208 MET A O 1
#

Mean predicted aligned error: 11.41 Å

Secondary structure (DSSP, 8-state):
-B----SS--TT-GGG-EEEPSP-STT-EEEEESSSTTEEEEETTS---TTPPEEEEE----GGGEE----S-S--B-EEEGGGTTTTS-EEEEETTEEEEE---TT-GGG-EEEEEETTEEEEEETTT-PEEE--STTPBPEEEPPPSS--GGG-EEEEEETTEEEEEETTEEEEEEEEGGG--STTPBEEEEE----GGG-EEE--

pLDDT: mean 88.5, std 8.85, range [41.69, 97.31]

Foldseek 3Di:
DADDDDPPDDPPPQQPDWDWDPDPPPQWTWIARPPDPQKTWFQPDLDDDPPRGIGIDGHPPHPRRIDHPDPPDVPFWFKAQCLCDLVGQWTWFDDPQFTWTDGDDPPPQRRTWGFADDPQATWIARRPPRWTWFADDAPDFIGTHHDDPDDDQRRGWHWDDDPRATWTARSPDRQKTWFFRVNDPDTPTTTHIHGRPVDSRRGIHIDD

InterPro domains:
  IPR035992 Ricin B-like lectins [SSF50370] (26-206)
  IPR040249 Ricin B-like lectin EULS3-like [PTHR31257] (78-204)

Nearest PDB structures (foldseek):
  3aj6-assembly2_B  TM=5.959E-01  e=2.248E-09  Clostridium botulinum
  2vse-assembly2_B  TM=6.332E-01  e=3.945E-08  Lysinibacillus sphaericus
  2vse-assembly1_A  TM=6.330E-01  e=5.423E-08  Lysinibacillus sphaericus
  4ouj-assembly1_A  TM=6.127E-01  e=7.071E-08  Clostridium botulinum B1 str. Okra
  2x2s-assembly1_C  TM=8.376E-01  e=3.329E-05  Sclerotinia sclerotiorum

Solvent-accessible surface area (backbone atoms only — not comparable to full-atom values): 11735 Å² total; per-residue (Å²): 92,83,73,78,92,76,79,85,71,57,98,80,49,51,92,81,40,69,46,70,52,70,75,76,56,99,64,25,22,44,42,25,50,70,81,43,90,63,31,24,40,27,44,42,88,87,54,90,55,95,85,52,52,66,28,42,44,72,68,80,85,51,80,54,34,55,41,65,86,70,78,86,59,47,66,78,20,39,42,22,32,38,59,36,41,95,89,41,58,25,21,45,25,59,56,96,79,32,42,17,29,30,67,81,55,91,89,52,47,60,32,25,31,26,62,48,77,51,100,86,30,26,35,47,29,36,60,75,76,62,22,31,46,32,59,85,48,79,76,32,66,40,39,68,38,75,75,61,99,67,89,56,65,50,39,33,30,30,78,42,84,50,99,82,33,25,36,45,20,41,65,91,36,88,54,34,26,47,24,36,48,94,60,48,85,48,74,70,32,42,33,20,28,29,70,68,75,86,48,47,41,36,24,30,42,66,55,132

Organi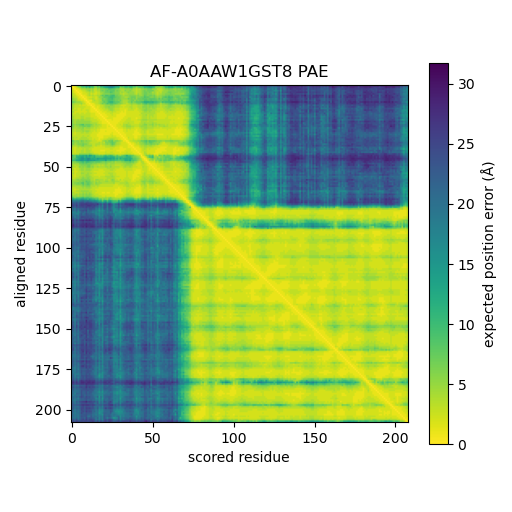sm: Saponaria officinalis (NCBI:txid3572)

Radius of gyration: 21.68 Å; Cα contacts (8 Å, |Δi|>4): 442; chains: 1; bounding box: 48×37×56 Å